Protein AF-A0AA86VSJ0-F1 (afdb_monomer_lite)

Foldseek 3Di:
DPDDDPVVVVFFPDWDDDDPDIDTDGDPPCVVVVVVVVQVVCVVVVHHDPLQQDDALPCVPSDVPSWHADPRDIDHPDQDQCLVVLVVVLVVVLVVLLPDPDALVVSVVCLQVPNQVSSQVRLVPGPPAPDPVNLVSQVVQLLVSQVSNCSSVVPPDDSVVSSCQQCDPPDPRRVNGDRRSNVSCVVRDPDDPPPPPDDD

Organism: NCBI:txid28002

Structure (mmCIF, N/CA/C/O backbone):
data_AF-A0AA86VSJ0-F1
#
_entry.id   AF-A0AA86VSJ0-F1
#
loop_
_atom_site.group_PDB
_atom_site.id
_atom_site.type_symbol
_atom_site.label_atom_id
_atom_site.label_alt_id
_atom_site.label_comp_id
_atom_site.label_asym_id
_atom_site.label_entity_id
_atom_site.label_seq_id
_atom_site.pdbx_PDB_ins_code
_atom_site.Cartn_x
_atom_site.Cartn_y
_atom_site.Cartn_z
_atom_site.occupancy
_atom_site.B_iso_or_equiv
_atom_site.auth_seq_id
_atom_site.auth_comp_id
_atom_site.auth_asym_id
_atom_site.auth_atom_id
_atom_site.pdbx_PDB_model_num
ATOM 1 N N . MET A 1 1 ? 17.959 -6.995 -41.956 1.00 43.72 1 MET A N 1
ATOM 2 C CA . MET A 1 1 ? 18.065 -7.790 -40.712 1.00 43.72 1 MET A CA 1
ATOM 3 C C . MET A 1 1 ? 19.523 -7.852 -40.281 1.00 43.72 1 MET A C 1
ATOM 5 O O . MET A 1 1 ? 20.281 -8.637 -40.837 1.00 43.72 1 MET A O 1
ATOM 9 N N . GLN A 1 2 ? 19.948 -6.990 -39.354 1.00 40.47 2 GLN A N 1
ATOM 10 C CA . GLN A 1 2 ? 21.246 -7.153 -38.687 1.00 40.47 2 GLN A CA 1
ATOM 11 C C . GLN A 1 2 ? 21.151 -8.327 -37.703 1.00 40.47 2 GLN A C 1
ATOM 13 O O . GLN A 1 2 ? 20.161 -8.457 -36.986 1.00 40.47 2 GLN A O 1
ATOM 18 N N . LYS A 1 3 ? 22.164 -9.202 -37.708 1.00 42.22 3 LYS A N 1
ATOM 19 C CA . LYS A 1 3 ? 22.293 -10.324 -36.770 1.00 42.22 3 LYS A CA 1
ATOM 20 C C . LYS A 1 3 ? 22.381 -9.770 -35.344 1.00 42.22 3 LYS A C 1
ATOM 22 O O . LYS A 1 3 ? 23.376 -9.132 -35.013 1.00 42.22 3 LYS A O 1
ATOM 27 N N . ARG A 1 4 ? 21.361 -10.030 -34.520 1.00 49.78 4 ARG A N 1
ATOM 28 C CA . ARG A 1 4 ? 21.423 -9.851 -33.062 1.00 49.78 4 ARG A CA 1
ATOM 29 C C . ARG A 1 4 ? 22.539 -10.758 -32.536 1.00 49.78 4 ARG A C 1
ATOM 31 O O . ARG A 1 4 ? 22.438 -11.976 -32.651 1.00 49.78 4 ARG A O 1
ATOM 38 N N . THR A 1 5 ? 23.634 -10.181 -32.057 1.00 44.50 5 THR A N 1
ATOM 39 C CA . THR A 1 5 ? 24.702 -10.920 -31.375 1.00 44.50 5 THR A CA 1
ATOM 40 C C . THR A 1 5 ? 24.355 -11.036 -29.890 1.00 44.50 5 THR A C 1
ATOM 42 O O . THR A 1 5 ? 23.776 -10.118 -29.315 1.00 44.50 5 THR A O 1
ATOM 45 N N . GLU A 1 6 ? 24.741 -12.143 -29.248 1.00 46.38 6 GLU A N 1
ATOM 46 C CA . GLU A 1 6 ? 24.532 -12.454 -27.813 1.00 46.38 6 GLU A CA 1
ATOM 47 C C . GLU A 1 6 ? 24.999 -11.348 -26.831 1.00 46.38 6 GLU A C 1
ATOM 49 O O . GLU A 1 6 ? 24.664 -11.366 -25.648 1.00 46.38 6 GLU A O 1
ATOM 54 N N . SER A 1 7 ? 25.735 -10.349 -27.328 1.00 46.97 7 SER A N 1
ATOM 55 C CA . SER A 1 7 ? 26.172 -9.132 -26.634 1.00 46.97 7 SER A CA 1
ATOM 56 C C . SER A 1 7 ? 25.024 -8.234 -26.143 1.00 46.97 7 SER A C 1
ATOM 58 O O . SER A 1 7 ? 25.168 -7.588 -25.101 1.00 46.97 7 SER A O 1
ATOM 60 N N . ASP A 1 8 ? 23.897 -8.167 -26.859 1.00 53.91 8 ASP A N 1
ATOM 61 C CA . ASP A 1 8 ? 22.794 -7.252 -26.507 1.00 53.91 8 ASP A CA 1
ATOM 62 C C . ASP A 1 8 ? 21.940 -7.784 -25.335 1.00 53.91 8 ASP A C 1
ATOM 64 O O . ASP A 1 8 ? 21.390 -7.006 -24.554 1.00 53.91 8 ASP A O 1
ATOM 68 N N . THR A 1 9 ? 21.944 -9.101 -25.101 1.00 53.72 9 THR A N 1
ATOM 69 C CA . THR A 1 9 ? 21.238 -9.772 -23.990 1.00 53.72 9 THR A CA 1
ATOM 70 C C . THR A 1 9 ? 21.712 -9.333 -22.597 1.00 53.72 9 THR A C 1
ATOM 72 O O . THR A 1 9 ? 20.963 -9.437 -21.634 1.00 53.72 9 THR A O 1
ATOM 75 N N . ASN A 1 10 ? 22.919 -8.766 -22.480 1.00 62.81 10 ASN A N 1
ATOM 76 C CA . ASN A 1 10 ? 23.478 -8.269 -21.213 1.00 62.81 10 ASN A CA 1
ATOM 77 C C . ASN A 1 10 ? 23.049 -6.830 -20.856 1.00 62.81 10 ASN A C 1
ATOM 79 O O . ASN A 1 10 ? 23.545 -6.258 -19.880 1.00 62.81 10 ASN A O 1
ATOM 83 N N . LYS A 1 11 ? 22.181 -6.199 -21.657 1.00 79.94 11 LYS A N 1
ATOM 84 C CA . LYS A 1 11 ? 21.768 -4.796 -21.473 1.00 79.94 11 LYS A CA 1
ATOM 85 C C . LYS A 1 11 ? 20.421 -4.642 -20.758 1.00 79.94 11 LYS A C 1
ATOM 87 O O . LYS A 1 11 ? 20.178 -3.587 -20.167 1.00 79.94 11 LYS A O 1
ATOM 92 N N . ILE A 1 12 ? 19.599 -5.693 -20.733 1.00 84.12 12 ILE A N 1
ATOM 93 C CA . ILE A 1 12 ? 18.429 -5.819 -19.854 1.00 84.12 12 ILE A CA 1
ATOM 94 C C . ILE A 1 12 ? 18.861 -6.658 -18.652 1.00 84.12 12 ILE A C 1
ATOM 96 O O . ILE A 1 12 ? 19.145 -7.844 -18.778 1.00 84.12 12 ILE A O 1
ATOM 100 N N . LYS A 1 13 ? 18.950 -6.032 -17.481 1.00 85.06 13 LYS A N 1
ATOM 101 C CA . LYS A 1 13 ? 19.379 -6.693 -16.243 1.00 85.06 13 LYS A CA 1
ATOM 102 C C . LYS A 1 13 ? 18.291 -7.587 -15.667 1.00 85.06 13 LYS A C 1
ATOM 104 O O . LYS A 1 13 ? 18.598 -8.610 -15.067 1.00 85.06 13 LYS A O 1
ATOM 109 N N . GLN A 1 14 ? 17.037 -7.163 -15.795 1.00 87.44 14 GLN A N 1
ATOM 110 C CA . GLN A 1 14 ? 15.900 -7.868 -15.224 1.00 87.44 14 GLN A CA 1
ATOM 111 C C . GLN A 1 14 ? 14.612 -7.463 -15.934 1.00 87.44 14 GLN A C 1
ATOM 113 O O . GLN A 1 14 ? 14.448 -6.305 -16.314 1.00 87.44 14 GLN A O 1
ATOM 118 N N . VAL A 1 15 ? 13.689 -8.411 -16.054 1.00 87.19 15 VAL A N 1
ATOM 119 C CA . VAL A 1 15 ? 12.299 -8.157 -16.433 1.00 87.19 15 VAL A CA 1
ATOM 120 C C . VAL A 1 15 ? 11.419 -8.643 -15.291 1.00 87.19 15 VAL A C 1
ATOM 122 O O . VAL A 1 15 ? 11.606 -9.753 -14.791 1.00 87.19 15 VAL A O 1
ATOM 125 N N . ILE A 1 16 ? 10.497 -7.797 -14.850 1.00 88.38 16 ILE A N 1
ATOM 126 C CA . ILE A 1 16 ? 9.524 -8.097 -13.802 1.00 88.38 16 ILE A CA 1
ATOM 127 C C . ILE A 1 16 ? 8.151 -8.010 -14.452 1.00 88.38 16 ILE A C 1
ATOM 129 O O . ILE A 1 16 ? 7.802 -6.966 -14.993 1.00 88.38 16 ILE A O 1
ATOM 133 N N . MET A 1 17 ? 7.388 -9.100 -14.419 1.00 88.19 17 MET A N 1
ATOM 134 C CA . MET A 1 17 ? 6.068 -9.184 -15.043 1.00 88.19 17 MET A CA 1
ATOM 135 C C . MET A 1 17 ? 5.002 -9.504 -14.001 1.00 88.19 17 MET A C 1
ATOM 137 O O . MET A 1 17 ? 5.223 -10.338 -13.121 1.00 88.19 17 MET A O 1
ATOM 141 N N . TYR A 1 18 ? 3.841 -8.878 -14.135 1.00 86.69 18 TYR A N 1
ATOM 142 C CA . TYR A 1 18 ? 2.635 -9.189 -13.386 1.00 86.69 18 TYR A CA 1
ATOM 143 C C . TYR A 1 18 ? 1.429 -9.023 -14.312 1.00 86.69 18 TYR A C 1
ATOM 145 O O . TYR A 1 18 ? 1.110 -7.911 -14.711 1.00 86.69 18 TYR A O 1
ATOM 153 N N . THR A 1 19 ? 0.793 -10.144 -14.662 1.00 88.06 19 THR A N 1
ATOM 154 C CA . THR A 1 19 ? -0.287 -10.210 -15.662 1.00 88.06 19 THR A CA 1
ATOM 155 C C . THR A 1 19 ? 0.113 -9.577 -17.001 1.00 88.06 19 THR A C 1
ATOM 157 O O . THR A 1 19 ? 0.903 -10.161 -17.742 1.00 88.06 19 THR A O 1
ATOM 160 N N . ASP A 1 20 ? -0.447 -8.418 -17.305 1.00 84.75 20 ASP A N 1
ATOM 161 C CA . ASP A 1 20 ? -0.296 -7.591 -18.495 1.00 84.75 20 ASP A CA 1
ATOM 162 C C . ASP A 1 20 ? 0.660 -6.406 -18.280 1.00 84.75 20 ASP A C 1
ATOM 164 O O . ASP A 1 20 ? 1.164 -5.845 -19.255 1.00 84.75 20 ASP A O 1
ATOM 168 N N . ASP A 1 21 ? 0.981 -6.082 -17.026 1.00 86.81 21 ASP A N 1
ATOM 169 C CA . ASP A 1 21 ? 1.974 -5.076 -16.670 1.00 86.81 21 ASP A CA 1
ATOM 170 C C . ASP A 1 21 ? 3.371 -5.702 -16.580 1.00 86.81 21 ASP A C 1
ATOM 172 O O . ASP A 1 21 ? 3.595 -6.739 -15.948 1.00 86.81 21 ASP A O 1
ATOM 176 N N . PHE A 1 22 ? 4.371 -5.036 -17.154 1.00 90.56 22 PHE A N 1
ATOM 177 C CA . PHE A 1 22 ? 5.766 -5.415 -16.953 1.00 90.56 22 PHE A CA 1
ATOM 178 C C . PHE A 1 22 ? 6.692 -4.206 -16.868 1.00 90.56 22 PHE A C 1
ATOM 180 O O . PHE A 1 22 ? 6.445 -3.147 -17.440 1.00 90.56 22 PHE A O 1
ATOM 187 N N . CYS A 1 23 ? 7.792 -4.390 -16.148 1.00 89.94 23 CYS A N 1
ATOM 188 C CA . CYS A 1 23 ? 8.869 -3.427 -15.995 1.00 89.94 23 CYS A CA 1
ATOM 189 C C . CYS A 1 23 ? 10.187 -4.073 -16.430 1.00 89.94 23 CYS A C 1
ATOM 191 O O . CYS A 1 23 ? 10.461 -5.236 -16.120 1.00 89.94 23 CYS A O 1
ATOM 193 N N . MET A 1 24 ? 11.022 -3.310 -17.133 1.00 90.12 24 MET A N 1
ATOM 194 C CA . MET A 1 24 ? 12.363 -3.732 -17.528 1.00 90.12 24 MET A CA 1
ATOM 195 C C . MET A 1 24 ? 13.404 -2.860 -16.837 1.00 90.12 24 MET A C 1
ATOM 197 O O . MET A 1 24 ? 13.366 -1.634 -16.923 1.00 90.12 24 MET A O 1
ATOM 201 N N . ILE A 1 25 ? 14.376 -3.501 -16.197 1.00 88.50 25 ILE A N 1
ATOM 202 C CA . ILE A 1 25 ? 15.546 -2.840 -15.628 1.00 88.50 25 ILE A CA 1
ATOM 203 C C . ILE A 1 25 ? 16.661 -2.914 -16.662 1.00 88.50 25 ILE A C 1
ATOM 205 O O . ILE A 1 25 ? 17.203 -3.985 -16.936 1.00 88.50 25 ILE A O 1
ATOM 209 N N . THR A 1 26 ? 17.018 -1.772 -17.235 1.00 88.38 26 THR A N 1
ATOM 210 C CA . THR A 1 26 ? 18.046 -1.655 -18.273 1.00 88.38 26 THR A CA 1
ATOM 211 C C . THR A 1 26 ? 19.348 -1.092 -17.705 1.00 88.38 26 THR A C 1
ATOM 213 O O . THR A 1 26 ? 19.407 -0.532 -16.606 1.00 88.38 26 THR A O 1
ATOM 216 N N . VAL A 1 27 ? 20.443 -1.249 -18.448 1.00 85.38 27 VAL A N 1
ATOM 217 C CA . VAL A 1 27 ? 21.647 -0.442 -18.213 1.00 85.38 27 VAL A CA 1
ATOM 218 C C . VAL A 1 27 ? 21.410 1.017 -18.649 1.00 85.38 27 VAL A C 1
ATOM 220 O O . VAL A 1 27 ? 20.655 1.248 -19.599 1.00 85.38 27 VAL A O 1
ATOM 223 N N . PRO A 1 28 ? 22.074 2.008 -18.016 1.00 80.56 28 PRO A N 1
ATOM 224 C CA . PRO A 1 28 ? 21.957 3.410 -18.418 1.00 80.56 28 PRO A CA 1
ATOM 225 C C . PRO A 1 28 ? 22.228 3.622 -19.915 1.00 80.56 28 PRO A C 1
ATOM 227 O O . PRO A 1 28 ? 23.158 3.034 -20.467 1.00 80.56 28 PRO A O 1
ATOM 230 N N . GLY A 1 29 ? 21.414 4.459 -20.567 1.00 78.94 29 GLY A N 1
ATOM 231 C CA . GLY A 1 29 ? 21.534 4.785 -21.994 1.00 78.94 29 GLY A CA 1
ATOM 232 C C . GLY A 1 29 ? 20.973 3.736 -22.965 1.00 78.94 29 GLY A C 1
ATOM 233 O O . GLY A 1 29 ? 20.999 3.964 -24.170 1.00 78.94 29 GLY A O 1
ATOM 234 N N . TYR A 1 30 ? 20.451 2.604 -22.477 1.00 85.38 30 TYR A N 1
ATOM 235 C CA . TYR A 1 30 ? 19.845 1.563 -23.324 1.00 85.38 30 TYR A CA 1
ATOM 236 C C . TYR A 1 30 ? 18.306 1.559 -23.293 1.00 85.38 30 TYR A C 1
ATOM 238 O O . TYR A 1 30 ? 17.670 0.816 -24.034 1.00 85.38 30 TYR A O 1
ATOM 246 N N . THR A 1 31 ? 17.688 2.401 -22.463 1.00 83.62 31 THR A N 1
ATOM 247 C CA . THR A 1 31 ? 16.239 2.397 -22.212 1.00 83.62 31 THR A CA 1
ATOM 248 C C . THR A 1 31 ? 15.402 2.608 -23.472 1.00 83.62 31 THR A C 1
ATOM 250 O O . THR A 1 31 ? 14.513 1.803 -23.728 1.00 83.62 31 THR A O 1
ATOM 253 N N . GLN A 1 32 ? 15.706 3.619 -24.297 1.00 82.12 32 GLN A N 1
ATOM 254 C CA . GLN A 1 32 ? 14.942 3.863 -25.530 1.00 82.12 32 GLN A CA 1
ATOM 255 C C . GLN A 1 32 ? 15.017 2.675 -26.489 1.00 82.12 32 GLN A C 1
ATOM 257 O O . GLN A 1 32 ? 14.003 2.219 -27.004 1.00 82.12 32 GLN A O 1
ATOM 262 N N . ARG A 1 33 ? 16.221 2.130 -26.678 1.00 84.56 33 ARG A N 1
ATOM 263 C CA . ARG A 1 33 ? 16.426 0.994 -27.571 1.00 84.56 33 ARG A CA 1
ATOM 264 C C . ARG A 1 33 ? 15.690 -0.254 -27.080 1.00 84.56 33 ARG A C 1
ATOM 266 O O . ARG A 1 33 ? 15.088 -0.947 -27.890 1.00 84.56 33 ARG A O 1
ATOM 273 N N . ALA A 1 34 ? 15.684 -0.507 -25.771 1.00 85.19 34 ALA A N 1
ATOM 274 C CA . ALA A 1 34 ? 14.899 -1.592 -25.189 1.00 85.19 34 ALA A CA 1
ATOM 275 C C . ALA A 1 34 ? 13.390 -1.403 -25.425 1.00 85.19 34 ALA A C 1
ATOM 277 O O . ALA A 1 34 ? 12.699 -2.372 -25.733 1.00 85.19 34 ALA A O 1
ATOM 278 N N . ILE A 1 35 ? 12.880 -0.170 -25.328 1.00 83.38 35 ILE A N 1
ATOM 279 C CA . ILE A 1 35 ? 11.476 0.148 -25.635 1.00 83.38 35 ILE A CA 1
ATOM 280 C C . ILE A 1 35 ? 11.171 -0.143 -27.109 1.00 83.38 35 ILE A C 1
ATOM 282 O O . ILE A 1 35 ? 10.215 -0.862 -27.391 1.00 83.38 35 ILE A O 1
ATOM 286 N N . ASP A 1 36 ? 11.998 0.346 -28.035 1.00 84.56 36 ASP A N 1
ATOM 287 C CA . ASP A 1 36 ? 11.799 0.149 -29.477 1.00 84.56 36 ASP A CA 1
ATOM 288 C C . ASP A 1 36 ? 11.826 -1.338 -29.858 1.00 84.56 36 ASP A C 1
ATOM 290 O O . ASP A 1 36 ? 10.952 -1.823 -30.578 1.00 84.56 36 ASP A O 1
ATOM 294 N N . GLU A 1 37 ? 12.795 -2.091 -29.332 1.00 86.69 37 GLU A N 1
ATOM 295 C CA . GLU A 1 37 ? 12.904 -3.534 -29.565 1.00 86.69 37 GLU A CA 1
ATOM 296 C C . GLU A 1 37 ? 11.703 -4.303 -28.992 1.00 86.69 37 GLU A C 1
ATOM 298 O O . GLU A 1 37 ? 11.245 -5.271 -29.602 1.00 86.69 37 GLU A O 1
ATOM 303 N N . THR A 1 38 ? 11.160 -3.851 -27.859 1.00 87.06 38 THR A N 1
ATOM 304 C CA . THR A 1 38 ? 9.978 -4.459 -27.232 1.00 87.06 38 THR A CA 1
ATOM 305 C C . THR A 1 38 ? 8.704 -4.151 -28.012 1.00 87.06 38 THR A C 1
ATOM 307 O O . THR A 1 38 ? 7.886 -5.048 -28.195 1.00 87.06 38 THR A O 1
ATOM 310 N N . ILE A 1 39 ? 8.546 -2.928 -28.529 1.00 85.31 39 ILE A N 1
ATOM 311 C CA . ILE A 1 39 ? 7.422 -2.567 -29.407 1.00 85.31 39 ILE A CA 1
ATOM 312 C C . ILE A 1 39 ? 7.402 -3.484 -30.633 1.00 85.31 39 ILE A C 1
ATOM 314 O O . ILE A 1 39 ? 6.375 -4.097 -30.908 1.00 85.31 39 ILE A O 1
ATOM 318 N N . ILE A 1 40 ? 8.546 -3.645 -31.308 1.00 87.44 40 ILE A N 1
ATOM 319 C CA . ILE A 1 40 ? 8.660 -4.513 -32.490 1.00 87.44 40 ILE A CA 1
ATOM 320 C C . ILE A 1 40 ? 8.293 -5.960 -32.139 1.00 87.44 40 ILE A C 1
ATOM 322 O O . ILE A 1 40 ? 7.504 -6.585 -32.843 1.00 87.44 40 ILE A O 1
ATOM 326 N N . LEU A 1 41 ? 8.827 -6.490 -31.033 1.00 88.19 41 LEU A N 1
ATOM 327 C CA . LEU A 1 41 ? 8.532 -7.857 -30.595 1.00 88.19 41 LEU A CA 1
ATOM 328 C C . LEU A 1 41 ? 7.035 -8.062 -30.313 1.00 88.19 41 LEU A C 1
ATOM 330 O O . LEU A 1 41 ? 6.471 -9.091 -30.674 1.00 88.19 41 LEU A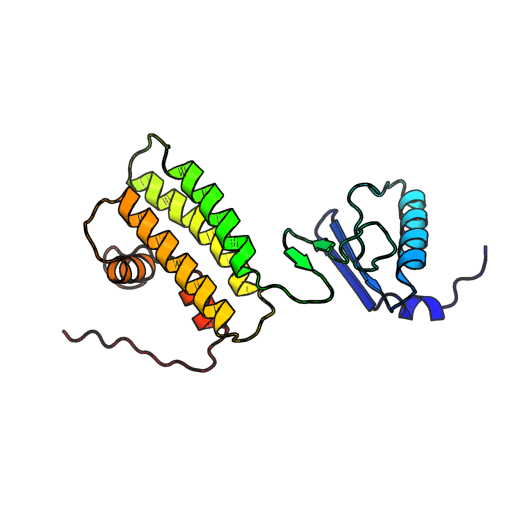 O 1
ATOM 334 N N . PHE A 1 42 ? 6.382 -7.101 -29.661 1.00 88.75 42 PHE A N 1
ATOM 335 C CA . PHE A 1 42 ? 4.956 -7.203 -29.352 1.00 88.75 42 PHE A CA 1
ATOM 336 C C . PHE A 1 42 ? 4.103 -7.116 -30.621 1.00 88.75 42 PHE A C 1
ATOM 338 O O . PHE A 1 42 ? 3.166 -7.901 -30.769 1.00 88.75 42 PHE A O 1
ATOM 345 N N . GLU A 1 43 ? 4.466 -6.255 -31.573 1.00 90.06 43 GLU A N 1
ATOM 346 C CA . GLU A 1 43 ? 3.798 -6.169 -32.876 1.00 90.06 43 GLU A CA 1
ATOM 347 C C . GLU A 1 43 ? 3.898 -7.491 -33.660 1.00 90.06 43 GLU A C 1
ATOM 349 O O . GLU A 1 43 ? 2.899 -7.946 -34.225 1.00 90.06 43 GLU A O 1
ATOM 354 N N . GLU A 1 44 ? 5.054 -8.169 -33.631 1.00 93.38 44 GLU A N 1
ATOM 355 C CA . GLU A 1 44 ? 5.235 -9.512 -34.214 1.00 93.38 44 GLU A CA 1
ATOM 356 C C . GLU A 1 44 ? 4.302 -10.557 -33.573 1.00 93.38 44 GLU A C 1
ATOM 358 O O . GLU A 1 44 ? 3.800 -11.457 -34.253 1.00 93.38 44 GLU A O 1
ATOM 363 N N . LEU A 1 45 ? 4.013 -10.404 -32.278 1.00 91.44 45 LEU A N 1
ATOM 364 C CA . LEU A 1 45 ? 3.068 -11.234 -31.525 1.00 91.44 45 LEU A CA 1
ATOM 365 C C . LEU A 1 45 ? 1.605 -10.788 -31.672 1.00 91.44 45 LEU A C 1
ATOM 367 O O . LEU A 1 45 ? 0.723 -11.390 -31.059 1.00 91.44 45 LEU A O 1
ATOM 371 N N . LYS A 1 46 ? 1.323 -9.772 -32.499 1.00 93.00 46 LYS A N 1
ATOM 372 C CA . LYS A 1 46 ? -0.004 -9.147 -32.658 1.00 93.00 46 LYS A CA 1
ATOM 373 C C . LYS A 1 46 ? -0.551 -8.555 -31.355 1.00 93.00 46 LYS A C 1
ATOM 375 O O . LYS A 1 46 ? -1.762 -8.539 -31.134 1.00 93.00 46 LYS A O 1
ATOM 380 N N . LEU A 1 47 ? 0.345 -8.073 -30.503 1.00 90.31 47 LEU A N 1
ATOM 381 C CA . LEU A 1 47 ? 0.039 -7.330 -29.289 1.00 90.31 47 LEU A CA 1
ATOM 382 C C . LEU A 1 47 ? 0.386 -5.855 -29.496 1.00 90.31 47 LEU A C 1
ATOM 384 O O . LEU A 1 47 ? 1.337 -5.516 -30.196 1.00 90.31 47 LEU A O 1
ATOM 388 N N . THR A 1 48 ? -0.370 -4.975 -28.847 1.00 85.38 48 THR A N 1
ATOM 389 C CA . THR A 1 48 ? -0.138 -3.530 -28.906 1.00 85.38 48 THR A CA 1
ATOM 390 C C . THR A 1 48 ? 0.209 -3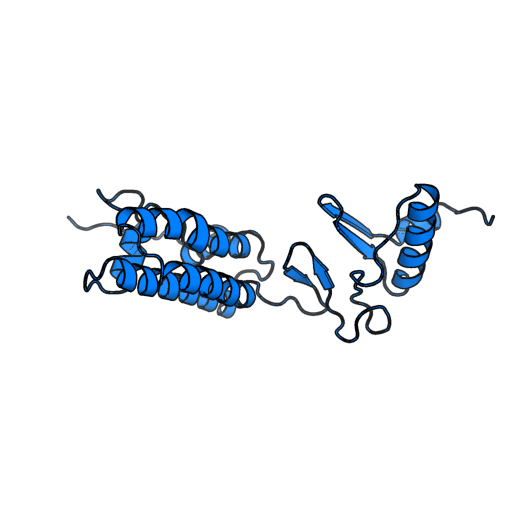.023 -27.517 1.00 85.38 48 THR A C 1
ATOM 392 O O . THR A 1 48 ? -0.526 -3.276 -26.565 1.00 85.38 48 THR A O 1
ATOM 395 N N . LEU A 1 49 ? 1.309 -2.278 -27.401 1.00 83.19 49 LEU A N 1
ATOM 396 C CA . LEU A 1 49 ? 1.651 -1.567 -26.171 1.00 83.19 49 LEU A CA 1
ATOM 397 C C . LEU A 1 49 ? 0.897 -0.238 -26.106 1.00 83.19 49 LEU A C 1
ATOM 399 O O . LEU A 1 49 ? 0.976 0.586 -27.023 1.00 83.19 49 LEU A O 1
ATOM 403 N N . SER A 1 50 ? 0.203 -0.003 -24.997 1.00 84.31 50 SER A N 1
ATOM 404 C CA . SER A 1 50 ? -0.461 1.272 -24.723 1.00 84.31 50 SER A CA 1
ATOM 405 C C . SER A 1 50 ? 0.575 2.343 -24.376 1.00 84.31 50 SER A C 1
ATOM 407 O O . SER A 1 50 ? 0.909 2.558 -23.214 1.00 84.31 50 SER A O 1
ATOM 409 N N . LYS A 1 51 ? 1.083 3.045 -25.396 1.00 76.19 51 LYS A N 1
ATOM 410 C CA . LYS A 1 51 ? 2.130 4.078 -25.247 1.00 76.19 51 LYS A CA 1
ATOM 411 C C . LYS A 1 51 ? 1.778 5.172 -24.234 1.00 76.19 51 LYS A C 1
ATOM 413 O O . LYS A 1 51 ? 2.677 5.753 -23.643 1.00 76.19 51 LYS A O 1
ATOM 418 N N . GLU A 1 52 ? 0.488 5.436 -24.034 1.00 78.62 52 GLU A N 1
ATOM 419 C CA . GLU A 1 52 ? -0.029 6.446 -23.102 1.00 78.62 52 GLU A CA 1
ATOM 420 C C . GLU A 1 52 ? 0.241 6.116 -21.627 1.00 78.62 52 GLU A C 1
ATOM 422 O O . GLU A 1 52 ? 0.351 7.027 -20.810 1.00 78.62 52 GLU A O 1
ATOM 427 N N . ILE A 1 53 ? 0.361 4.828 -21.286 1.00 79.56 53 ILE A N 1
ATOM 428 C CA . ILE A 1 53 ? 0.628 4.363 -19.916 1.00 79.56 53 ILE A CA 1
ATOM 429 C C . ILE A 1 53 ? 2.077 3.903 -19.720 1.00 79.56 53 ILE A C 1
ATOM 431 O O . ILE A 1 53 ? 2.485 3.653 -18.590 1.00 79.56 53 ILE A O 1
ATOM 435 N N . CYS A 1 54 ? 2.868 3.801 -20.794 1.00 83.00 54 CYS A N 1
ATOM 436 C CA . CYS A 1 54 ? 4.290 3.489 -20.697 1.00 83.00 54 CYS A CA 1
ATOM 437 C C . CYS A 1 54 ? 5.037 4.638 -20.011 1.00 83.00 54 CYS A C 1
ATOM 439 O O . CYS A 1 54 ? 4.894 5.801 -20.380 1.00 83.00 54 CYS A O 1
ATOM 441 N N . GLN A 1 55 ? 5.868 4.307 -19.025 1.00 85.50 55 GLN A N 1
ATOM 442 C CA . GLN A 1 55 ? 6.624 5.279 -18.238 1.00 85.50 55 GLN A CA 1
ATOM 443 C C . GLN A 1 55 ? 8.110 4.920 -18.237 1.00 85.50 55 GLN A C 1
ATOM 445 O O . GLN A 1 55 ? 8.483 3.756 -18.385 1.00 85.50 55 GLN A O 1
ATOM 450 N N . SER A 1 56 ? 8.965 5.925 -18.049 1.00 83.31 56 SER A N 1
ATOM 451 C CA . SER A 1 56 ? 10.405 5.736 -17.887 1.00 83.31 56 SER A CA 1
ATOM 452 C C . SER A 1 56 ? 10.950 6.600 -16.758 1.00 83.31 56 SER A C 1
ATOM 454 O O . SER A 1 56 ? 10.472 7.712 -16.525 1.00 83.31 56 SER A O 1
ATOM 456 N N . THR A 1 57 ? 11.968 6.080 -16.072 1.00 79.06 57 THR A N 1
ATOM 457 C CA . THR A 1 57 ? 12.796 6.840 -15.125 1.00 79.06 57 THR A CA 1
ATOM 458 C C . THR A 1 57 ? 13.874 7.670 -15.829 1.00 79.06 57 THR A C 1
ATOM 460 O O . THR A 1 57 ? 14.574 8.441 -15.171 1.00 79.06 57 THR A O 1
ATOM 463 N N . ASP A 1 58 ? 14.036 7.513 -17.147 1.00 75.56 58 ASP A N 1
ATOM 464 C CA . ASP A 1 58 ? 14.878 8.380 -17.964 1.00 75.56 58 ASP A CA 1
ATOM 465 C C . ASP A 1 58 ? 14.123 9.683 -18.259 1.00 75.56 58 ASP A C 1
ATOM 467 O O . ASP A 1 58 ? 13.106 9.675 -18.950 1.00 75.56 58 ASP A O 1
ATOM 471 N N . ASP A 1 59 ? 14.628 10.799 -17.726 1.00 63.97 59 ASP A N 1
ATOM 472 C CA . ASP A 1 59 ? 13.980 12.120 -17.750 1.00 63.97 59 ASP A CA 1
ATOM 473 C C . ASP A 1 59 ? 13.711 12.645 -19.181 1.00 63.97 59 ASP A C 1
ATOM 475 O O . ASP A 1 59 ? 12.976 13.619 -19.364 1.00 63.97 59 ASP A O 1
ATOM 479 N N . GLN A 1 60 ? 14.305 12.019 -20.205 1.00 64.50 60 GLN A N 1
ATOM 480 C CA . GLN A 1 60 ? 14.120 12.362 -21.618 1.00 64.50 60 GLN A CA 1
ATOM 481 C C . GLN A 1 60 ? 13.000 11.569 -22.313 1.00 64.50 60 GLN A C 1
ATOM 483 O O . GLN A 1 60 ? 12.653 11.892 -23.450 1.00 64.50 60 GLN A O 1
ATOM 488 N N . LEU A 1 61 ? 12.424 10.549 -21.663 1.00 60.88 61 LEU A N 1
ATOM 489 C CA . LEU A 1 61 ? 11.527 9.573 -22.287 1.00 60.88 61 LEU A CA 1
ATOM 490 C C . LEU A 1 61 ? 10.231 9.402 -21.487 1.00 60.88 61 LEU A C 1
ATOM 492 O O . LEU A 1 61 ? 10.265 9.077 -20.309 1.00 60.88 61 LEU A O 1
ATOM 496 N N . PHE A 1 62 ? 9.079 9.546 -22.148 1.00 55.91 62 PHE A N 1
ATOM 497 C CA . PHE A 1 62 ? 7.722 9.210 -21.669 1.00 55.91 62 PHE A CA 1
ATOM 498 C C . PHE A 1 62 ? 7.222 9.840 -20.339 1.00 55.91 62 PHE A C 1
ATOM 500 O O . PHE A 1 62 ? 6.012 9.915 -20.146 1.00 55.91 62 PHE A O 1
ATOM 507 N N . SER A 1 63 ? 8.065 10.383 -19.452 1.00 53.59 63 SER A N 1
ATOM 508 C CA . SER A 1 63 ? 7.648 11.148 -18.268 1.00 53.59 63 SER A CA 1
ATOM 509 C C . SER A 1 63 ? 8.661 12.253 -17.922 1.00 53.59 63 SER A C 1
ATOM 511 O O . SER A 1 63 ? 9.866 12.036 -17.936 1.00 53.59 63 SER A O 1
ATOM 513 N N . LYS A 1 64 ? 8.182 13.464 -17.594 1.00 56.31 64 LYS A N 1
ATOM 514 C CA . LYS A 1 64 ? 9.033 14.606 -17.181 1.00 56.31 64 LYS A CA 1
ATOM 515 C C . LYS A 1 64 ? 9.528 14.512 -15.728 1.00 56.31 64 LYS A C 1
ATOM 517 O O . LYS A 1 64 ? 10.175 15.439 -15.248 1.00 56.31 64 LYS A O 1
ATOM 522 N N . THR A 1 65 ? 9.151 13.464 -14.999 1.00 66.62 65 THR A N 1
ATOM 523 C CA . THR A 1 65 ? 9.301 13.381 -13.538 1.00 66.62 65 THR A CA 1
ATOM 524 C C . THR A 1 65 ? 10.374 12.395 -13.086 1.00 66.62 65 THR A C 1
ATOM 526 O O . THR A 1 65 ? 10.719 12.419 -11.906 1.00 66.62 65 THR A O 1
ATOM 529 N N . GLY A 1 66 ? 10.885 11.530 -13.974 1.00 74.38 66 GLY A N 1
ATOM 530 C CA . GLY A 1 66 ? 11.876 10.504 -13.620 1.00 74.38 66 GLY A CA 1
ATOM 531 C C . GLY A 1 66 ? 11.335 9.439 -12.659 1.00 74.38 66 GLY A C 1
ATOM 532 O O . GLY A 1 66 ? 12.102 8.806 -11.926 1.00 74.38 66 GLY A O 1
ATOM 533 N N . ILE A 1 67 ? 10.009 9.275 -12.623 1.00 78.44 67 ILE A N 1
ATOM 534 C CA . ILE A 1 67 ? 9.280 8.371 -11.730 1.00 78.44 67 ILE A CA 1
ATOM 535 C C . ILE A 1 67 ? 8.378 7.480 -12.582 1.00 78.44 67 ILE A C 1
ATOM 537 O O . ILE A 1 67 ? 7.639 7.978 -13.429 1.00 78.44 67 ILE A O 1
ATOM 541 N N . ILE A 1 68 ? 8.407 6.180 -12.312 1.00 83.56 68 ILE A N 1
ATOM 542 C CA . ILE A 1 68 ? 7.472 5.193 -12.857 1.00 83.56 68 ILE A CA 1
ATOM 543 C C . ILE A 1 68 ? 6.576 4.658 -11.742 1.00 83.56 68 ILE A C 1
ATOM 545 O O . ILE A 1 68 ? 6.970 4.654 -10.579 1.00 83.56 68 ILE A O 1
ATOM 549 N N . SER A 1 69 ? 5.392 4.171 -12.084 1.00 82.94 69 SER A N 1
ATOM 550 C CA . SER A 1 69 ? 4.497 3.453 -11.184 1.00 82.94 69 SER A CA 1
ATOM 551 C C . SER A 1 69 ? 4.390 2.001 -11.632 1.00 82.94 69 SER A C 1
ATOM 553 O O . SER A 1 69 ? 4.073 1.737 -12.788 1.00 82.94 69 SER A O 1
ATOM 555 N N . PHE A 1 70 ? 4.649 1.054 -10.734 1.00 83.75 70 PHE A N 1
ATOM 556 C CA . PHE A 1 70 ? 4.475 -0.375 -10.999 1.00 83.75 70 PHE A CA 1
ATOM 557 C C . PHE A 1 70 ? 3.762 -1.022 -9.813 1.00 83.75 70 PHE A C 1
ATOM 559 O O . PHE A 1 70 ? 4.149 -0.815 -8.663 1.00 83.75 70 PHE A O 1
ATOM 566 N N . LEU A 1 71 ? 2.667 -1.745 -10.077 1.00 78.94 71 LEU A N 1
ATOM 567 C CA . LEU A 1 71 ? 1.796 -2.335 -9.046 1.00 78.94 71 LEU A CA 1
ATOM 568 C C . LEU A 1 71 ? 1.315 -1.328 -7.983 1.00 78.94 71 LEU A C 1
ATOM 570 O O . LEU A 1 71 ? 1.124 -1.653 -6.811 1.00 78.94 71 LEU A O 1
ATOM 574 N N . GLY A 1 72 ? 1.106 -0.076 -8.400 1.00 74.19 72 GLY A N 1
ATOM 575 C CA . GLY A 1 72 ? 0.632 0.997 -7.527 1.00 74.19 72 GLY A CA 1
ATOM 576 C C . GLY A 1 72 ? 1.676 1.529 -6.542 1.00 74.19 72 GLY A C 1
ATOM 577 O O . GLY A 1 72 ? 1.267 2.120 -5.536 1.00 74.19 72 GLY A O 1
ATOM 578 N N . GLN A 1 73 ? 2.967 1.313 -6.824 1.00 74.88 73 GLN A N 1
ATOM 579 C CA . GLN A 1 73 ? 4.110 1.918 -6.139 1.00 74.88 73 GLN A CA 1
ATOM 580 C C . GLN A 1 73 ? 4.917 2.798 -7.089 1.00 74.88 73 GLN A C 1
ATOM 582 O O . GLN A 1 73 ? 5.199 2.400 -8.216 1.00 74.88 73 GLN A O 1
ATOM 587 N N . GLU A 1 74 ? 5.341 3.961 -6.601 1.00 79.00 74 GLU A N 1
ATOM 588 C CA . GLU A 1 74 ? 6.242 4.860 -7.327 1.00 79.00 74 GLU A CA 1
ATOM 589 C C . GLU A 1 74 ? 7.712 4.448 -7.150 1.00 79.00 74 GLU A C 1
ATOM 591 O O . GLU A 1 74 ? 8.220 4.398 -6.029 1.00 79.00 74 GLU A O 1
ATOM 596 N N . PHE A 1 75 ? 8.415 4.248 -8.262 1.00 78.25 75 PHE A N 1
ATOM 597 C CA . PHE A 1 75 ? 9.855 4.025 -8.327 1.00 78.25 75 PHE A CA 1
ATOM 598 C C . PHE A 1 75 ? 10.520 5.192 -9.054 1.00 78.25 75 PHE A C 1
ATOM 600 O O . PHE A 1 75 ? 10.119 5.567 -10.152 1.00 78.25 75 PHE A O 1
ATOM 607 N N . GLY A 1 76 ? 11.570 5.753 -8.466 1.00 76.50 76 GLY A N 1
ATOM 608 C CA . GLY A 1 76 ? 12.380 6.800 -9.084 1.00 76.50 76 GLY A CA 1
ATOM 609 C C . GLY A 1 76 ? 13.838 6.690 -8.654 1.00 76.50 76 GLY A C 1
ATOM 610 O O . GLY A 1 76 ? 14.236 5.716 -8.015 1.00 76.50 76 GLY A O 1
ATOM 611 N N . LYS A 1 77 ? 14.646 7.709 -8.970 1.00 67.06 77 LYS A N 1
ATOM 612 C CA . LYS A 1 77 ? 16.050 7.787 -8.511 1.00 67.06 77 LYS A CA 1
ATOM 613 C C . LYS A 1 77 ? 16.169 7.802 -6.980 1.00 67.06 77 LYS A C 1
ATOM 615 O O . LYS A 1 77 ? 17.181 7.361 -6.444 1.00 67.06 77 LYS A O 1
ATOM 620 N N . THR A 1 78 ? 15.145 8.293 -6.284 1.00 64.25 78 THR A N 1
ATOM 621 C CA . THR A 1 78 ? 15.030 8.259 -4.824 1.00 64.25 78 THR A CA 1
ATOM 622 C C . THR A 1 78 ? 13.888 7.338 -4.407 1.00 64.25 78 THR A C 1
ATOM 624 O O . THR A 1 78 ? 12.757 7.481 -4.870 1.00 64.25 78 THR A O 1
ATOM 627 N N . ALA A 1 79 ? 14.180 6.386 -3.518 1.00 61.22 79 ALA A N 1
ATOM 628 C CA . ALA A 1 79 ? 13.151 5.567 -2.892 1.00 61.22 79 ALA A CA 1
ATOM 629 C C . ALA A 1 79 ? 12.321 6.451 -1.950 1.00 61.22 79 ALA A C 1
ATOM 631 O O . ALA A 1 79 ? 12.867 7.056 -1.024 1.00 61.22 79 ALA A O 1
ATOM 632 N N . LYS A 1 80 ? 11.014 6.547 -2.196 1.00 66.44 80 LYS A N 1
ATOM 633 C CA . LYS A 1 80 ? 10.076 7.179 -1.263 1.00 66.44 80 LYS A CA 1
ATOM 634 C C . LYS A 1 80 ? 9.492 6.107 -0.338 1.00 66.44 80 LYS A C 1
ATOM 636 O O . LYS A 1 80 ? 9.173 5.027 -0.834 1.00 66.44 80 LYS A O 1
ATOM 641 N N . PRO A 1 81 ? 9.312 6.387 0.965 1.00 68.06 81 PRO A N 1
ATOM 642 C CA . PRO A 1 81 ? 8.599 5.479 1.858 1.00 68.06 81 PRO A CA 1
ATOM 643 C C . PRO A 1 81 ? 7.179 5.215 1.351 1.00 68.06 81 PRO A C 1
ATOM 645 O O . PRO A 1 81 ? 6.476 6.144 0.938 1.00 68.06 81 PRO A O 1
ATOM 648 N N . LEU A 1 82 ? 6.726 3.964 1.416 1.00 76.19 82 LEU A N 1
ATOM 649 C CA . LEU A 1 82 ? 5.372 3.611 0.975 1.00 76.19 82 LEU A CA 1
ATOM 650 C C . LEU A 1 82 ? 4.301 4.088 1.960 1.00 76.19 82 LEU A C 1
ATOM 652 O O . LEU A 1 82 ? 3.155 4.308 1.560 1.00 76.19 82 LEU A O 1
ATOM 656 N N . ALA A 1 83 ? 4.678 4.310 3.222 1.00 73.50 83 ALA A N 1
ATOM 657 C CA . ALA A 1 83 ? 3.777 4.748 4.283 1.00 73.50 83 ALA A CA 1
ATOM 658 C C . ALA A 1 83 ? 2.955 5.998 3.899 1.00 73.50 83 ALA A C 1
ATOM 660 O O . ALA A 1 83 ? 1.745 6.033 4.120 1.00 73.50 83 ALA A O 1
ATOM 661 N N . GLU A 1 84 ? 3.547 6.988 3.221 1.00 75.44 84 GLU A N 1
ATOM 662 C CA . GLU A 1 84 ? 2.826 8.203 2.797 1.00 75.44 84 GLU A CA 1
ATOM 663 C C . GLU A 1 84 ? 1.720 7.919 1.765 1.00 75.44 84 GLU A C 1
ATOM 665 O O . GLU A 1 84 ? 0.646 8.530 1.787 1.00 75.44 84 GLU A O 1
ATOM 670 N N . GLN A 1 85 ? 1.953 6.969 0.856 1.00 75.75 85 GLN A N 1
ATOM 671 C CA . GLN A 1 85 ? 0.965 6.571 -0.152 1.00 75.75 85 GLN A CA 1
ATOM 672 C C . GLN A 1 85 ? -0.175 5.767 0.483 1.00 75.75 85 GLN A C 1
ATOM 674 O O . GLN A 1 85 ? -1.334 5.866 0.064 1.00 75.75 85 GLN A O 1
ATOM 679 N N . VAL A 1 86 ? 0.144 4.996 1.521 1.00 79.44 86 VAL A N 1
ATOM 680 C CA . VAL A 1 86 ? -0.812 4.181 2.273 1.00 79.44 86 VAL A CA 1
ATOM 681 C C . VAL A 1 86 ? -1.782 5.049 3.046 1.00 79.44 86 VAL A C 1
ATOM 683 O O . VAL A 1 86 ? -2.979 4.791 2.969 1.00 79.44 86 VAL A O 1
ATOM 686 N N . VAL A 1 87 ? -1.309 6.106 3.714 1.00 79.69 87 VAL A N 1
ATOM 687 C CA . VAL A 1 87 ? -2.177 7.033 4.463 1.00 79.69 87 VAL A CA 1
ATOM 688 C C . VAL A 1 87 ? -3.321 7.537 3.581 1.00 79.69 87 VAL A C 1
ATOM 690 O O . VAL A 1 87 ? -4.485 7.480 3.977 1.00 79.69 87 VAL A O 1
ATOM 693 N N . LYS A 1 88 ? -3.023 7.951 2.342 1.00 79.06 88 LYS A N 1
ATOM 694 C CA . LYS A 1 88 ? -4.049 8.411 1.390 1.00 79.06 88 LYS A CA 1
ATOM 695 C C . LYS A 1 88 ? -5.057 7.310 1.048 1.00 79.06 88 LYS A C 1
ATOM 697 O O . LYS A 1 88 ? -6.262 7.562 1.056 1.00 79.06 88 LYS A O 1
ATOM 702 N N . LYS A 1 89 ? -4.587 6.088 0.769 1.00 80.56 89 LYS A N 1
ATOM 703 C CA . LYS A 1 89 ? -5.450 4.934 0.450 1.00 80.56 89 LYS A CA 1
ATOM 704 C C . LYS A 1 89 ? -6.325 4.529 1.641 1.00 80.56 89 LYS A C 1
ATOM 706 O O . LYS A 1 89 ? -7.506 4.237 1.451 1.00 80.56 89 LYS A O 1
ATOM 711 N N . VAL A 1 90 ? -5.767 4.542 2.851 1.00 83.12 90 VAL A N 1
ATOM 712 C CA . VAL A 1 90 ? -6.485 4.276 4.104 1.00 83.12 90 VAL A CA 1
ATOM 713 C C . VAL A 1 90 ? -7.574 5.317 4.305 1.00 83.12 90 VAL A C 1
ATOM 715 O O . VAL A 1 90 ? -8.727 4.934 4.458 1.00 83.12 90 VAL A O 1
ATOM 718 N N . MET A 1 91 ? -7.255 6.609 4.197 1.00 81.62 91 MET A N 1
ATOM 719 C CA . MET A 1 91 ? -8.234 7.689 4.361 1.00 81.62 91 MET A CA 1
ATOM 720 C C . MET A 1 91 ? -9.380 7.620 3.353 1.00 81.62 91 MET A C 1
ATOM 722 O O . MET A 1 91 ? -10.539 7.779 3.729 1.00 81.62 91 MET A O 1
ATOM 726 N N . LEU A 1 92 ? -9.084 7.334 2.082 1.00 83.25 92 LEU A N 1
ATOM 727 C CA . LEU A 1 92 ? -10.120 7.145 1.062 1.00 83.25 92 LEU A CA 1
ATOM 728 C C . LEU A 1 92 ? -11.072 5.999 1.422 1.00 83.25 92 LEU A C 1
ATOM 730 O O . LEU A 1 92 ? -12.288 6.150 1.309 1.00 83.25 92 LEU A O 1
ATOM 734 N N . LYS A 1 93 ? -10.531 4.864 1.879 1.00 84.75 93 LYS A N 1
ATOM 735 C CA . LYS A 1 93 ? -11.336 3.709 2.293 1.00 84.75 93 LYS A CA 1
ATOM 736 C C . LYS A 1 93 ? -12.149 4.029 3.543 1.00 84.75 93 LYS A C 1
ATOM 738 O O . LYS A 1 93 ? -13.360 3.852 3.518 1.00 84.75 93 LYS A O 1
ATOM 743 N N . VAL A 1 94 ? -11.500 4.553 4.582 1.00 82.75 94 VAL A N 1
ATOM 744 C CA . VAL A 1 94 ? -12.099 5.005 5.848 1.00 82.75 94 VAL A CA 1
ATOM 745 C C . VAL A 1 94 ? -13.305 5.911 5.596 1.00 82.75 94 VAL A C 1
ATOM 747 O O . VAL A 1 94 ? -14.401 5.594 6.049 1.00 82.75 94 VAL A O 1
ATOM 750 N N . ASN A 1 95 ? -13.144 6.959 4.782 1.00 80.62 95 ASN A N 1
ATOM 751 C CA . ASN A 1 95 ? -14.224 7.895 4.454 1.00 80.62 95 ASN A CA 1
ATOM 752 C C . ASN A 1 95 ? -15.417 7.219 3.761 1.00 80.62 95 ASN A C 1
ATOM 754 O O . ASN A 1 95 ? -16.562 7.616 3.969 1.00 80.62 95 ASN A O 1
ATOM 758 N N . GLY A 1 96 ? -15.168 6.180 2.960 1.00 78.25 96 GLY A N 1
ATOM 759 C CA . GLY A 1 96 ? -16.231 5.379 2.356 1.00 78.25 96 GLY A CA 1
ATOM 760 C C . GLY A 1 96 ? -17.068 4.606 3.383 1.00 78.25 96 GLY A C 1
ATOM 761 O O . GLY A 1 96 ? -18.263 4.413 3.169 1.00 78.25 96 GLY A O 1
ATOM 762 N N . PHE A 1 97 ? -16.477 4.196 4.512 1.00 74.25 97 PHE A N 1
ATOM 763 C CA . PHE A 1 97 ? -17.160 3.418 5.554 1.00 74.25 97 PHE A CA 1
ATOM 764 C C . PHE A 1 97 ? -17.955 4.273 6.536 1.00 74.25 97 PHE A C 1
ATOM 766 O O . PHE A 1 97 ? -19.001 3.826 7.021 1.00 74.25 97 PHE A O 1
ATOM 773 N N . THR A 1 98 ? -17.499 5.496 6.818 1.00 70.38 98 THR A N 1
ATOM 774 C CA . THR A 1 98 ? -18.103 6.375 7.831 1.00 70.38 98 THR A CA 1
ATOM 775 C C . THR A 1 98 ? -19.591 6.618 7.572 1.00 70.38 98 THR A C 1
ATOM 777 O O . THR A 1 98 ? -20.383 6.690 8.511 1.00 70.38 98 THR A O 1
ATOM 780 N N . HIS A 1 99 ? -19.995 6.664 6.300 1.00 74.44 99 HIS A N 1
ATOM 781 C CA . HIS A 1 99 ? -21.360 6.988 5.880 1.00 74.44 99 HIS A CA 1
ATOM 782 C C . HIS A 1 99 ? -22.270 5.772 5.641 1.00 74.44 99 HIS A C 1
ATOM 784 O O . HIS A 1 99 ? -23.448 5.948 5.335 1.00 74.44 99 HIS A O 1
ATOM 790 N N . LEU A 1 100 ? -21.776 4.538 5.790 1.00 82.12 100 LEU A N 1
ATOM 791 C CA . LEU A 1 100 ? -22.599 3.350 5.548 1.00 82.12 100 LEU A CA 1
ATOM 792 C C . LEU A 1 100 ? -23.658 3.167 6.644 1.00 82.12 100 LEU A C 1
ATOM 794 O O . LEU A 1 100 ? -23.342 3.122 7.836 1.00 82.12 100 LEU A O 1
ATOM 798 N N . THR A 1 101 ? -24.918 2.979 6.253 1.00 85.19 101 THR A N 1
ATOM 799 C CA . THR A 1 101 ? -26.036 2.693 7.170 1.00 85.19 101 THR A CA 1
ATOM 800 C C . THR A 1 101 ? -26.180 1.185 7.414 1.00 85.19 101 THR A C 1
ATOM 802 O O . THR A 1 101 ? -27.197 0.575 7.102 1.00 85.19 101 THR A O 1
ATOM 805 N N . ILE A 1 102 ? -25.130 0.558 7.947 1.00 87.25 102 ILE A N 1
ATOM 806 C CA . ILE A 1 102 ? -25.113 -0.867 8.321 1.00 87.25 102 ILE A CA 1
ATOM 807 C C . ILE A 1 102 ? -24.839 -1.025 9.818 1.00 87.25 102 ILE A C 1
ATOM 809 O O . ILE A 1 102 ? -24.283 -0.125 10.451 1.00 87.25 102 ILE A O 1
ATOM 813 N N . ALA A 1 103 ? -25.200 -2.177 10.388 1.00 87.62 103 ALA A N 1
ATOM 814 C CA . ALA A 1 103 ? -24.958 -2.449 11.804 1.00 87.62 103 ALA A CA 1
ATOM 815 C C . ALA A 1 103 ? -23.458 -2.395 12.151 1.00 87.62 103 ALA A C 1
ATOM 817 O O . ALA A 1 103 ? -22.619 -2.870 11.380 1.00 87.62 103 ALA A O 1
ATOM 818 N N . THR A 1 104 ? -23.131 -1.893 13.345 1.00 86.06 104 THR A N 1
ATOM 819 C CA . THR A 1 104 ? -21.756 -1.692 13.842 1.00 86.06 104 THR A CA 1
ATOM 820 C C . THR A 1 104 ? -20.877 -2.931 13.690 1.00 86.06 104 THR A C 1
ATOM 822 O O . THR A 1 104 ? -19.752 -2.833 13.212 1.00 86.06 104 THR A O 1
ATOM 825 N N . LYS A 1 105 ? -21.413 -4.122 13.992 1.00 84.81 105 LYS A N 1
ATOM 826 C CA . LYS A 1 105 ? -20.682 -5.390 13.829 1.00 84.81 105 LYS A CA 1
ATOM 827 C C . LYS A 1 105 ? -20.176 -5.620 12.398 1.00 84.81 105 LYS A C 1
ATOM 829 O O . LYS A 1 105 ? -19.069 -6.111 12.218 1.00 84.81 105 LYS A O 1
ATOM 834 N N . TYR A 1 106 ? -20.949 -5.231 11.380 1.00 86.44 106 TYR A N 1
ATOM 835 C CA . TYR A 1 106 ? -20.535 -5.361 9.981 1.00 86.44 106 TYR A CA 1
ATOM 836 C C . TYR A 1 106 ? -19.530 -4.279 9.592 1.00 86.44 106 TYR A C 1
ATOM 838 O O . TYR A 1 106 ? -18.590 -4.581 8.864 1.00 86.44 106 TYR A O 1
ATOM 846 N N . LYS A 1 107 ? -19.659 -3.058 10.136 1.00 86.94 107 LYS A N 1
ATOM 847 C CA . LYS A 1 107 ? -18.635 -2.013 9.966 1.00 86.94 107 LYS A CA 1
ATOM 848 C C . LYS A 1 107 ? -17.280 -2.473 10.492 1.00 86.94 107 LYS A C 1
ATOM 850 O O . LYS A 1 107 ? -16.292 -2.309 9.792 1.00 86.94 107 LYS A O 1
ATOM 855 N N . LEU A 1 108 ? -17.240 -3.100 11.669 1.00 84.38 108 LEU A N 1
ATOM 856 C CA . LEU A 1 108 ? -16.003 -3.615 12.266 1.00 84.38 108 LEU A CA 1
ATOM 857 C C . LEU A 1 108 ? -15.360 -4.726 11.427 1.00 84.38 108 LEU A C 1
ATOM 859 O O . LEU A 1 108 ? -14.155 -4.684 11.179 1.00 84.38 108 LEU A O 1
ATOM 863 N N . ILE A 1 109 ? -16.159 -5.683 10.942 1.00 84.19 109 ILE A N 1
ATOM 864 C CA . ILE A 1 109 ? -15.671 -6.751 10.054 1.00 84.19 109 ILE A CA 1
ATOM 865 C C . ILE A 1 109 ? -15.099 -6.152 8.763 1.00 84.19 109 ILE A C 1
ATOM 867 O O . ILE A 1 109 ? -13.970 -6.464 8.384 1.00 84.19 109 ILE A O 1
ATOM 871 N N . MET A 1 110 ? -15.850 -5.261 8.106 1.00 85.44 110 MET A N 1
ATOM 872 C CA . MET A 1 110 ? -15.408 -4.624 6.864 1.00 85.44 110 MET A CA 1
ATOM 873 C C . MET A 1 110 ? -14.169 -3.758 7.084 1.00 85.44 110 MET A C 1
ATOM 875 O O . MET A 1 110 ? -13.245 -3.813 6.277 1.00 85.44 110 MET A O 1
ATOM 879 N N . PHE A 1 111 ? -14.114 -2.998 8.177 1.00 87.12 111 PHE A N 1
ATOM 880 C CA . PHE A 1 111 ? -12.962 -2.181 8.540 1.00 87.12 111 PHE A CA 1
ATOM 881 C C . PHE A 1 111 ? -11.686 -3.031 8.628 1.00 87.12 111 PHE A C 1
ATOM 883 O O . PHE A 1 111 ? -10.697 -2.722 7.962 1.00 87.12 111 PHE A O 1
ATOM 890 N N . GLY A 1 112 ? -11.741 -4.159 9.343 1.00 84.56 112 GLY A N 1
ATOM 891 C CA . GLY A 1 112 ? -10.627 -5.106 9.421 1.00 84.56 112 GLY A CA 1
ATOM 892 C C . GLY A 1 112 ? -10.218 -5.679 8.065 1.00 84.56 112 GLY A C 1
ATOM 893 O O . GLY A 1 112 ? -9.052 -5.620 7.688 1.00 84.56 112 GLY A O 1
ATOM 894 N N . GLN A 1 113 ? -11.180 -6.201 7.303 1.00 84.38 113 GLN A N 1
ATOM 895 C CA . GLN A 1 113 ? -10.905 -6.918 6.051 1.00 84.38 113 GLN A CA 1
ATOM 896 C C . GLN A 1 113 ? -10.510 -6.016 4.877 1.00 84.38 113 GLN A C 1
ATOM 898 O O . GLN A 1 113 ? -9.975 -6.499 3.881 1.00 84.38 113 GLN A O 1
ATOM 903 N N . THR A 1 114 ? -10.815 -4.719 4.942 1.00 85.81 114 THR A N 1
ATOM 904 C CA . THR A 1 114 ? -10.641 -3.824 3.789 1.00 85.81 114 THR A CA 1
ATOM 905 C C . THR A 1 114 ? -9.710 -2.659 4.066 1.00 85.81 114 THR A C 1
ATOM 907 O O . THR A 1 114 ? -8.892 -2.340 3.202 1.00 85.81 114 THR A O 1
ATOM 910 N N . VAL A 1 115 ? -9.823 -2.014 5.229 1.00 87.00 115 VAL A N 1
ATOM 911 C CA . VAL A 1 115 ? -9.020 -0.839 5.573 1.00 87.00 115 VAL A CA 1
ATOM 912 C C . VAL A 1 115 ? -7.674 -1.304 6.106 1.00 87.00 115 VAL A C 1
ATOM 914 O O . VAL A 1 115 ? -6.644 -0.959 5.529 1.00 87.00 115 VAL A O 1
ATOM 917 N N . VAL A 1 116 ? -7.684 -2.146 7.142 1.00 86.69 116 VAL A N 1
ATOM 918 C CA . VAL A 1 116 ? -6.453 -2.653 7.766 1.00 86.69 116 VAL A CA 1
ATOM 919 C C . VAL A 1 116 ? -5.656 -3.500 6.769 1.00 86.69 116 VAL A C 1
ATOM 921 O O . VAL A 1 116 ? -4.463 -3.274 6.582 1.00 86.69 116 VAL A O 1
ATOM 924 N N . THR A 1 117 ? -6.315 -4.393 6.022 1.00 84.06 117 THR A N 1
ATOM 925 C CA . THR A 1 117 ? -5.662 -5.179 4.960 1.00 84.06 117 THR A CA 1
ATOM 926 C C . THR A 1 117 ? -5.020 -4.306 3.878 1.00 84.06 117 THR A C 1
ATOM 928 O O . THR A 1 117 ? -3.911 -4.603 3.438 1.00 84.06 117 THR A O 1
ATOM 931 N N . ALA A 1 118 ? -5.663 -3.206 3.468 1.00 83.25 118 ALA A N 1
ATOM 932 C CA . ALA A 1 118 ? -5.079 -2.291 2.484 1.00 83.25 118 ALA A CA 1
ATOM 933 C C . ALA A 1 118 ? -3.858 -1.535 3.023 1.00 83.25 118 ALA A C 1
ATOM 935 O O . ALA A 1 118 ? -2.982 -1.160 2.244 1.00 83.25 118 ALA A O 1
ATOM 936 N N . ALA A 1 119 ? -3.799 -1.319 4.337 1.00 84.94 119 ALA A N 1
ATOM 937 C CA . ALA A 1 119 ? -2.668 -0.682 4.989 1.00 84.94 119 ALA A CA 1
ATOM 938 C C . ALA A 1 119 ? -1.474 -1.638 5.167 1.00 84.94 119 ALA A C 1
ATOM 940 O O . ALA A 1 119 ? -0.327 -1.220 5.037 1.00 84.94 119 ALA A O 1
ATOM 941 N N . ASN A 1 120 ? -1.743 -2.927 5.390 1.00 82.75 120 ASN A N 1
ATOM 942 C CA . ASN A 1 120 ? -0.722 -3.941 5.669 1.00 82.75 120 ASN A CA 1
ATOM 943 C C . ASN A 1 120 ? 0.147 -4.350 4.484 1.00 82.75 120 ASN A C 1
ATOM 945 O O . ASN A 1 120 ? 1.194 -4.941 4.706 1.00 82.75 120 ASN A O 1
ATOM 949 N N . TYR A 1 121 ? -0.243 -4.060 3.245 1.00 79.94 121 TYR A N 1
ATOM 950 C CA . TYR A 1 121 ? 0.589 -4.392 2.085 1.00 79.94 121 TYR A CA 1
ATOM 951 C C . TYR A 1 121 ? 1.942 -3.667 2.114 1.00 79.94 121 TYR A C 1
ATOM 953 O O . TYR A 1 121 ? 2.976 -4.276 1.869 1.00 79.94 121 TYR A O 1
ATOM 961 N N . ALA A 1 122 ? 1.946 -2.377 2.442 1.00 80.44 122 ALA A N 1
ATOM 962 C CA . ALA A 1 122 ? 3.146 -1.555 2.369 1.00 80.44 122 ALA A CA 1
ATOM 963 C C . ALA A 1 122 ? 4.272 -1.935 3.338 1.00 80.44 122 ALA A C 1
ATOM 965 O O . ALA A 1 122 ? 5.401 -2.027 2.862 1.00 80.44 122 ALA A O 1
ATOM 966 N N . PRO A 1 123 ? 4.033 -2.224 4.632 1.00 76.75 123 PRO A N 1
ATOM 967 C CA . PRO A 1 123 ? 5.122 -2.637 5.511 1.00 76.75 123 PRO A CA 1
ATOM 968 C C . PRO A 1 123 ? 5.791 -3.954 5.077 1.00 76.75 123 PRO A C 1
ATOM 970 O O . PRO A 1 123 ? 6.940 -4.174 5.431 1.00 76.75 123 PRO A O 1
ATOM 973 N N . LEU A 1 124 ? 5.133 -4.802 4.268 1.00 73.75 124 LEU A N 1
ATOM 974 C CA . LEU A 1 124 ? 5.717 -6.062 3.776 1.00 73.75 124 LEU A CA 1
ATOM 975 C C . LEU A 1 124 ? 6.795 -5.870 2.699 1.00 73.75 124 LEU A C 1
ATOM 977 O O . LEU A 1 124 ? 7.602 -6.767 2.462 1.00 73.75 124 LEU A O 1
ATOM 981 N N . ILE A 1 125 ? 6.751 -4.752 1.980 1.00 72.56 125 ILE A N 1
ATOM 982 C CA . ILE A 1 125 ? 7.532 -4.528 0.753 1.00 72.56 125 ILE A CA 1
ATOM 983 C C . ILE A 1 125 ? 8.291 -3.199 0.780 1.00 72.56 125 ILE A C 1
ATOM 985 O O . ILE A 1 125 ? 8.925 -2.837 -0.212 1.00 72.56 125 ILE A O 1
ATOM 989 N N . ASP A 1 126 ? 8.190 -2.452 1.881 1.00 71.94 126 ASP A N 1
ATOM 990 C CA . ASP A 1 126 ? 8.892 -1.189 2.037 1.00 71.94 126 ASP A CA 1
ATOM 991 C C . ASP A 1 126 ? 10.400 -1.458 2.059 1.00 71.94 126 ASP A C 1
ATOM 993 O O . ASP A 1 126 ? 10.933 -2.208 2.878 1.00 71.94 126 ASP A O 1
ATOM 997 N N . VAL A 1 127 ? 11.099 -0.857 1.103 1.00 60.91 127 VAL A N 1
ATOM 998 C CA . VAL A 1 127 ? 12.533 -1.079 0.891 1.00 60.91 127 VAL A CA 1
ATOM 999 C C . VAL A 1 127 ? 13.362 -0.235 1.873 1.00 60.91 127 VAL A C 1
ATOM 1001 O O . VAL A 1 127 ? 14.558 -0.480 2.066 1.00 60.91 127 VAL A O 1
ATOM 1004 N N . ALA A 1 128 ? 12.744 0.759 2.524 1.00 59.97 128 ALA A N 1
ATOM 1005 C CA . ALA A 1 128 ? 13.397 1.681 3.445 1.00 59.97 128 ALA A CA 1
ATOM 1006 C C . ALA A 1 128 ? 13.680 1.030 4.813 1.00 59.97 128 ALA A C 1
ATOM 1008 O O . ALA A 1 128 ? 12.985 1.286 5.790 1.00 59.97 128 ALA A O 1
ATOM 1009 N N . LYS A 1 129 ? 14.739 0.214 4.902 1.00 59.22 129 LYS A N 1
ATOM 1010 C CA . LYS A 1 129 ? 15.174 -0.444 6.149 1.00 59.22 129 LYS A CA 1
ATOM 1011 C C . LYS A 1 129 ? 15.243 0.528 7.335 1.00 59.22 129 LYS A C 1
ATOM 1013 O O . LYS A 1 129 ? 15.996 1.498 7.290 1.00 59.22 129 LYS A O 1
ATOM 1018 N N . ASN A 1 130 ? 14.503 0.205 8.399 1.00 63.19 130 ASN A N 1
ATOM 1019 C CA . ASN A 1 130 ? 14.618 0.739 9.764 1.00 63.19 130 ASN A CA 1
ATOM 1020 C C . ASN A 1 130 ? 14.833 2.268 9.880 1.00 63.19 130 ASN A C 1
ATOM 1022 O O . ASN A 1 130 ? 15.586 2.757 10.721 1.00 63.19 130 ASN A O 1
ATOM 1026 N N . ASN A 1 131 ? 14.187 3.043 9.005 1.00 71.44 131 ASN A N 1
ATOM 1027 C CA . ASN A 1 131 ? 14.201 4.499 9.077 1.00 71.44 131 ASN A CA 1
ATOM 1028 C C . ASN A 1 131 ? 13.202 4.964 10.149 1.00 71.44 131 ASN A C 1
ATOM 1030 O O . ASN A 1 131 ? 12.012 4.660 10.061 1.00 71.44 131 ASN A O 1
ATOM 1034 N N . ALA A 1 132 ? 13.671 5.740 11.132 1.00 74.69 132 ALA A N 1
ATOM 1035 C CA . ALA A 1 132 ? 12.838 6.304 12.197 1.00 74.69 132 ALA A CA 1
ATOM 1036 C C . ALA A 1 132 ? 11.617 7.074 11.658 1.00 74.69 132 ALA A C 1
ATOM 1038 O O . ALA A 1 132 ? 10.538 7.013 12.247 1.00 74.69 132 ALA A O 1
ATOM 1039 N N . GLN A 1 133 ? 11.761 7.748 10.512 1.00 77.50 133 GLN A N 1
ATOM 1040 C CA . GLN A 1 133 ? 10.655 8.437 9.851 1.00 77.50 133 GLN A CA 1
ATOM 1041 C C . GLN A 1 133 ? 9.597 7.454 9.330 1.00 77.50 133 GLN A C 1
ATOM 1043 O O . GLN A 1 133 ? 8.407 7.696 9.498 1.00 77.50 133 GLN A O 1
ATOM 1048 N N . THR A 1 134 ? 10.010 6.329 8.742 1.00 77.38 134 THR A N 1
ATOM 1049 C CA . THR A 1 134 ? 9.094 5.294 8.241 1.00 77.38 134 THR A CA 1
ATOM 1050 C C . THR A 1 134 ? 8.330 4.627 9.387 1.00 77.38 134 THR A C 1
ATOM 1052 O O . THR A 1 134 ? 7.114 4.477 9.300 1.00 77.38 134 THR A O 1
ATOM 1055 N N . ILE A 1 135 ? 9.011 4.312 10.497 1.00 80.50 135 ILE A N 1
ATOM 1056 C CA . ILE A 1 135 ? 8.373 3.774 11.715 1.00 80.50 135 ILE A CA 1
ATOM 1057 C C . ILE A 1 135 ? 7.313 4.744 12.233 1.00 80.50 135 ILE A C 1
ATOM 1059 O O . ILE A 1 135 ? 6.182 4.348 12.512 1.00 80.50 135 ILE A O 1
ATOM 1063 N N . LYS A 1 136 ? 7.668 6.030 12.335 1.00 83.31 136 LYS A N 1
ATOM 1064 C CA . LYS A 1 136 ? 6.745 7.069 12.787 1.00 83.31 136 LYS A CA 1
ATOM 1065 C C . LYS A 1 136 ? 5.492 7.121 11.909 1.00 83.31 136 LYS A C 1
ATOM 1067 O O . LYS A 1 136 ? 4.392 7.134 12.449 1.00 83.31 136 LYS A O 1
ATOM 1072 N N . LEU A 1 137 ? 5.651 7.083 10.585 1.00 83.50 137 LEU A N 1
ATOM 1073 C CA . LEU A 1 137 ? 4.525 7.110 9.649 1.00 83.50 137 LEU A CA 1
ATOM 1074 C C . LEU A 1 137 ? 3.608 5.883 9.792 1.00 83.50 137 LEU A C 1
ATOM 1076 O O . LEU A 1 137 ? 2.389 6.031 9.747 1.00 83.50 137 LEU A O 1
ATOM 1080 N N . TYR A 1 138 ? 4.149 4.678 10.002 1.00 87.12 138 TYR A N 1
ATOM 1081 C CA . TYR A 1 138 ? 3.307 3.498 10.233 1.00 87.12 138 TYR A CA 1
ATOM 1082 C C . TYR A 1 138 ? 2.595 3.527 11.593 1.00 87.12 138 TYR A C 1
ATOM 1084 O O . TYR A 1 138 ? 1.426 3.155 11.670 1.00 87.12 138 TYR A O 1
ATOM 1092 N N . ASN A 1 139 ? 3.231 4.053 12.640 1.00 86.38 139 ASN A N 1
ATOM 1093 C CA . ASN A 1 139 ? 2.565 4.264 13.930 1.00 86.38 139 ASN A CA 1
ATOM 1094 C C . ASN A 1 139 ? 1.438 5.310 13.834 1.00 86.38 139 ASN A C 1
ATOM 1096 O O . ASN A 1 139 ? 0.393 5.161 14.463 1.00 86.38 139 ASN A O 1
ATOM 1100 N N . GLU A 1 140 ? 1.615 6.353 13.018 1.00 88.00 140 GLU A N 1
ATOM 1101 C CA . GLU A 1 140 ? 0.554 7.325 12.722 1.00 88.00 140 GLU A CA 1
ATOM 1102 C C . GLU A 1 140 ? -0.631 6.674 11.988 1.00 88.00 140 GLU A C 1
ATOM 1104 O O . GLU A 1 140 ? -1.782 7.041 12.235 1.00 88.00 140 GLU A O 1
ATOM 1109 N N . ILE A 1 141 ? -0.382 5.673 11.133 1.00 88.25 141 ILE A N 1
ATOM 1110 C CA . ILE A 1 141 ? -1.449 4.877 10.509 1.00 88.25 141 ILE A CA 1
ATOM 1111 C C . ILE A 1 141 ? -2.212 4.072 11.570 1.00 88.25 141 ILE A C 1
ATOM 1113 O O . ILE A 1 141 ? -3.442 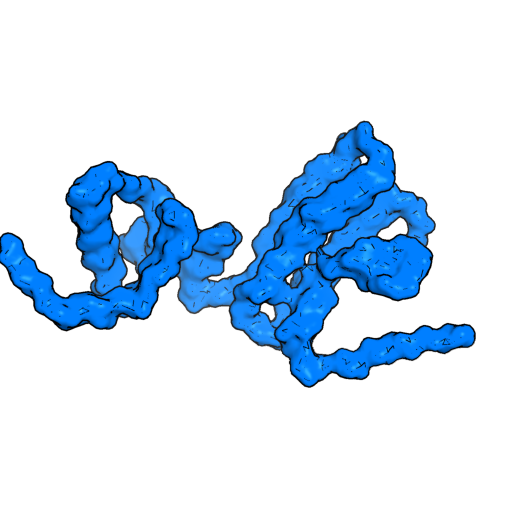4.095 11.558 1.00 88.25 141 ILE A O 1
ATOM 1117 N N . ASP A 1 142 ? -1.529 3.412 12.509 1.00 89.81 142 ASP A N 1
ATOM 1118 C CA . ASP A 1 142 ? -2.181 2.653 13.591 1.00 89.81 142 ASP A CA 1
ATOM 1119 C C . ASP A 1 142 ? -3.081 3.556 14.450 1.00 89.81 142 ASP A C 1
ATOM 1121 O O . ASP A 1 142 ? -4.239 3.223 14.715 1.00 89.81 142 ASP A O 1
ATOM 1125 N N . GLN A 1 143 ? -2.588 4.746 14.802 1.00 91.38 143 GLN A N 1
ATOM 1126 C CA . GLN A 1 143 ? -3.350 5.770 15.520 1.00 91.38 143 GLN A CA 1
ATOM 1127 C C . GLN A 1 143 ? -4.603 6.204 14.744 1.00 91.38 143 GLN A C 1
ATOM 1129 O O . GLN A 1 143 ? -5.686 6.339 15.316 1.00 91.38 143 GLN A O 1
ATOM 1134 N N . LEU A 1 144 ? -4.475 6.425 13.436 1.00 89.88 144 LEU A N 1
ATOM 1135 C CA . LEU A 1 144 ? -5.583 6.816 12.565 1.00 89.88 144 LEU A CA 1
ATOM 1136 C C . LEU A 1 144 ? -6.651 5.719 12.494 1.00 89.88 144 LEU A C 1
ATOM 1138 O O . LEU A 1 144 ? -7.845 6.009 12.595 1.00 89.88 144 LEU A O 1
ATOM 1142 N N . LEU A 1 145 ? -6.225 4.461 12.367 1.00 90.69 145 LEU A N 1
ATOM 1143 C CA . LEU A 1 145 ? -7.112 3.302 12.359 1.00 90.69 145 LEU A CA 1
ATOM 1144 C C . LEU A 1 145 ? -7.871 3.171 13.684 1.00 90.69 145 LEU A C 1
ATOM 1146 O O . LEU A 1 145 ? -9.087 2.975 13.672 1.00 90.69 145 LEU A O 1
ATOM 1150 N N . ALA A 1 146 ? -7.187 3.330 14.813 1.00 90.75 146 ALA A N 1
ATOM 1151 C CA . ALA A 1 146 ? -7.802 3.242 16.130 1.00 90.75 146 ALA A CA 1
ATOM 1152 C C . ALA A 1 146 ? -8.758 4.414 16.415 1.00 90.75 146 ALA A C 1
ATOM 1154 O O . ALA A 1 146 ? -9.873 4.196 16.887 1.00 90.75 146 ALA A O 1
ATOM 1155 N N . ASN A 1 147 ? -8.403 5.639 16.016 1.00 90.25 147 ASN A N 1
ATOM 1156 C CA . ASN A 1 147 ? -9.311 6.788 16.076 1.00 90.25 147 ASN A CA 1
ATOM 1157 C C . ASN A 1 147 ? -10.583 6.563 15.244 1.00 90.25 147 ASN A C 1
ATOM 1159 O O . ASN A 1 147 ? -11.674 6.966 15.647 1.00 90.25 147 ASN A O 1
ATOM 1163 N N . HIS A 1 148 ? -10.470 5.921 14.080 1.00 88.94 148 HIS A N 1
ATOM 1164 C CA . HIS A 1 148 ? -11.648 5.599 13.280 1.00 88.94 148 HIS A CA 1
ATOM 1165 C C . HIS A 1 148 ? -12.466 4.450 13.878 1.00 88.94 148 HIS A C 1
ATOM 1167 O O . HIS A 1 148 ? -13.695 4.481 13.832 1.00 88.94 148 HIS A O 1
ATOM 1173 N N . MET A 1 149 ? -11.814 3.459 14.488 1.00 88.44 149 MET A N 1
ATOM 1174 C CA . MET A 1 149 ? -12.514 2.430 15.251 1.00 88.44 149 MET A CA 1
ATOM 1175 C C . MET A 1 149 ? -13.351 3.054 16.365 1.00 88.44 149 MET A C 1
ATOM 1177 O O . MET A 1 149 ? -14.520 2.699 16.499 1.00 88.44 149 MET A O 1
ATOM 1181 N N . GLU A 1 150 ? -12.805 4.037 17.080 1.00 90.25 150 GLU A N 1
ATOM 1182 C CA . GLU A 1 150 ? -13.541 4.773 18.106 1.00 90.25 150 GLU A CA 1
ATOM 1183 C C . GLU A 1 150 ? -14.777 5.485 17.547 1.00 90.25 150 GLU A C 1
ATOM 1185 O O . GLU A 1 150 ? -15.833 5.467 18.168 1.00 90.25 150 GLU A O 1
ATOM 1190 N N . GLN A 1 151 ? -14.721 6.024 16.327 1.00 88.38 151 GLN A N 1
ATOM 1191 C CA . GLN A 1 151 ? -15.909 6.598 15.677 1.00 88.38 151 GLN A CA 1
ATOM 1192 C C . GLN A 1 151 ? -16.997 5.551 15.387 1.00 88.38 151 GLN A C 1
ATOM 1194 O O . GLN A 1 151 ? -18.182 5.893 15.349 1.00 88.38 151 GLN A O 1
ATOM 1199 N N . ILE A 1 152 ? -16.612 4.289 15.169 1.00 86.75 152 ILE A N 1
ATOM 1200 C CA . ILE A 1 152 ? -17.533 3.177 14.905 1.00 86.75 152 ILE A CA 1
ATOM 1201 C C . ILE A 1 152 ? -18.160 2.660 16.205 1.00 86.75 152 ILE A C 1
ATOM 1203 O O . ILE A 1 152 ? -19.364 2.393 16.224 1.00 86.75 152 ILE A O 1
ATOM 1207 N N . ILE A 1 153 ? -17.358 2.473 17.258 1.00 87.06 153 ILE A N 1
ATOM 1208 C CA . ILE A 1 153 ? -17.794 1.819 18.505 1.00 87.06 153 ILE A CA 1
ATOM 1209 C C . ILE A 1 153 ? -18.234 2.796 19.595 1.00 87.06 153 ILE A C 1
ATOM 1211 O O . ILE A 1 153 ? -19.053 2.412 20.425 1.00 87.06 153 ILE A O 1
ATOM 1215 N N . GLN A 1 154 ? -17.721 4.029 19.572 1.00 87.50 154 GLN A N 1
ATOM 1216 C CA . GLN A 1 154 ? -18.013 5.111 20.519 1.00 87.50 154 GLN A CA 1
ATOM 1217 C C . GLN A 1 154 ? -17.840 4.670 21.979 1.00 87.50 154 GLN A C 1
ATOM 1219 O O . GLN A 1 154 ? -18.730 4.849 22.810 1.00 87.50 154 GLN A O 1
ATOM 1224 N N . SER A 1 155 ? -16.712 4.021 22.271 1.00 85.88 155 SER A N 1
ATOM 1225 C CA . SER A 1 155 ? -16.456 3.375 23.558 1.00 85.88 155 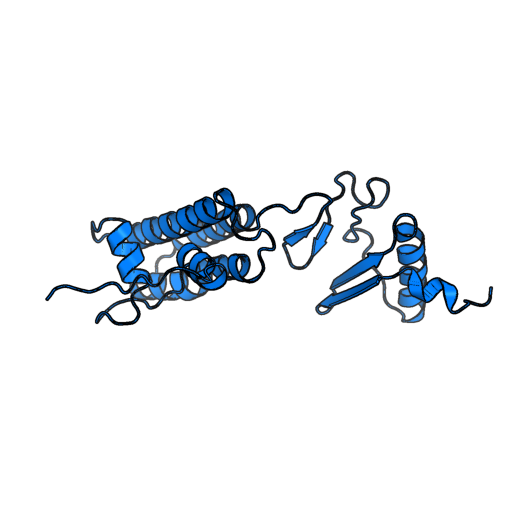SER A CA 1
ATOM 1226 C C . SER A 1 155 ? -15.948 4.334 24.638 1.00 85.88 155 SER A C 1
ATOM 1228 O O . SER A 1 155 ? -16.085 4.039 25.824 1.00 85.88 155 SER A O 1
ATOM 1230 N N . GLY A 1 156 ? -15.364 5.469 24.246 1.00 87.31 156 GLY A N 1
ATOM 1231 C CA . GLY A 1 156 ? -14.650 6.386 25.132 1.00 87.31 156 GLY A CA 1
ATOM 1232 C C . GLY A 1 156 ? -13.247 5.912 25.530 1.00 87.31 156 GLY A C 1
ATOM 1233 O O . GLY A 1 156 ? -12.622 6.561 26.368 1.00 87.31 156 GLY A O 1
ATOM 1234 N N . ALA A 1 157 ? -12.755 4.802 24.969 1.00 86.44 157 ALA A N 1
ATOM 1235 C CA . ALA A 1 157 ? -11.428 4.270 25.269 1.00 86.44 157 ALA A CA 1
ATOM 1236 C C . ALA A 1 157 ? -10.304 5.159 24.712 1.00 86.44 157 ALA A C 1
ATOM 1238 O O . ALA A 1 157 ? -10.455 5.825 23.681 1.00 86.44 157 ALA A O 1
ATOM 1239 N N . ALA A 1 158 ? -9.151 5.142 25.384 1.00 89.12 158 ALA A N 1
ATOM 1240 C CA . ALA A 1 158 ? -7.958 5.828 24.894 1.00 89.12 158 ALA A CA 1
ATOM 1241 C C . ALA A 1 158 ? -7.412 5.136 23.634 1.00 89.12 158 ALA A C 1
ATOM 1243 O O . ALA A 1 158 ? -7.593 3.930 23.441 1.00 89.12 158 ALA A O 1
ATOM 1244 N N . THR A 1 159 ? -6.709 5.866 22.763 1.00 87.75 159 THR A N 1
ATOM 1245 C CA . THR A 1 159 ? -6.272 5.276 21.492 1.00 87.75 159 THR A CA 1
ATOM 1246 C C . THR A 1 159 ? -5.309 4.105 21.680 1.00 87.75 159 THR A C 1
ATOM 1248 O O . THR A 1 159 ? -5.401 3.113 20.960 1.00 87.75 159 THR A O 1
ATOM 1251 N N . GLU A 1 160 ? -4.425 4.159 22.670 1.00 87.38 160 GLU A N 1
ATOM 1252 C CA . GLU A 1 160 ? -3.506 3.065 22.982 1.00 87.38 160 GLU A CA 1
ATOM 1253 C C . GLU A 1 160 ? -4.252 1.795 23.424 1.00 87.38 160 GLU A C 1
ATOM 1255 O O . GLU A 1 160 ? -3.862 0.682 23.060 1.00 87.38 160 GLU A O 1
ATOM 1260 N N . GLU A 1 161 ? -5.355 1.947 24.162 1.00 86.31 161 GLU A N 1
ATOM 1261 C CA . GLU A 1 161 ? -6.222 0.833 24.563 1.00 86.31 161 GLU A CA 1
ATOM 1262 C C . GLU A 1 161 ? -6.907 0.210 23.346 1.00 86.31 161 GLU A C 1
ATOM 1264 O O . GLU A 1 161 ? -6.981 -1.015 23.235 1.00 86.31 161 GLU A O 1
ATOM 1269 N N . LEU A 1 162 ? -7.339 1.038 22.394 1.00 86.69 162 LEU A N 1
ATOM 1270 C CA . LEU A 1 162 ? -7.938 0.584 21.142 1.00 86.69 162 LEU A CA 1
ATOM 1271 C C . LEU A 1 162 ? -6.927 -0.133 20.247 1.00 86.69 162 LEU A C 1
ATOM 1273 O O . LEU A 1 162 ? -7.236 -1.205 19.735 1.00 86.69 162 LEU A O 1
ATOM 1277 N N . ILE A 1 163 ? -5.706 0.387 20.107 1.00 86.44 163 ILE A N 1
ATOM 1278 C CA . ILE A 1 163 ? -4.615 -0.291 19.386 1.00 86.44 163 ILE A CA 1
ATOM 1279 C C . ILE A 1 163 ? -4.341 -1.665 20.018 1.00 86.44 163 ILE A C 1
ATOM 1281 O O . ILE A 1 163 ? -4.211 -2.669 19.309 1.00 86.44 163 ILE A O 1
ATOM 1285 N N . SER A 1 164 ? -4.305 -1.734 21.351 1.00 84.75 164 SER A N 1
ATOM 1286 C CA . SER A 1 164 ? -4.144 -2.990 22.089 1.00 84.75 164 SER A CA 1
ATOM 1287 C C . SER A 1 164 ? -5.309 -3.952 21.831 1.00 84.75 164 SER A C 1
ATOM 1289 O O . SER A 1 164 ? -5.091 -5.109 21.482 1.00 84.75 164 SER A O 1
ATOM 1291 N N . PHE A 1 165 ? -6.553 -3.479 21.899 1.00 84.50 165 PHE A N 1
ATOM 1292 C CA . PHE A 1 165 ? -7.749 -4.277 21.616 1.00 84.50 165 PHE A CA 1
ATOM 1293 C C . PHE A 1 165 ? -7.787 -4.809 20.175 1.00 84.50 165 PHE A C 1
ATOM 1295 O O . PHE A 1 165 ? -8.127 -5.972 19.933 1.00 84.50 165 PHE A O 1
ATOM 1302 N N . MET A 1 166 ? -7.403 -3.970 19.212 1.00 85.75 166 MET A N 1
ATOM 1303 C CA . MET A 1 166 ? -7.332 -4.321 17.798 1.00 85.75 166 MET A CA 1
ATOM 1304 C C . MET A 1 166 ? -6.302 -5.421 17.547 1.00 85.75 166 MET A C 1
ATOM 1306 O O . MET A 1 166 ? -6.598 -6.366 16.821 1.00 85.75 166 MET A O 1
ATOM 1310 N N . SER A 1 167 ? -5.126 -5.324 18.167 1.00 84.12 167 SER A N 1
ATOM 1311 C CA . SER A 1 167 ? -3.991 -6.229 17.942 1.00 84.12 167 SER A CA 1
ATOM 1312 C C . SER A 1 167 ? -3.945 -7.455 18.861 1.00 84.12 167 SER A C 1
ATOM 1314 O O . SER A 1 167 ? -3.232 -8.418 18.570 1.00 84.12 167 SER A O 1
ATOM 1316 N N . ALA A 1 168 ? -4.703 -7.469 19.961 1.00 79.25 168 ALA A N 1
ATOM 1317 C CA . ALA A 1 168 ? -4.675 -8.554 20.933 1.00 79.25 168 ALA A CA 1
ATOM 1318 C C . ALA A 1 168 ? -5.140 -9.888 20.324 1.00 79.25 168 ALA A C 1
ATOM 1320 O O . ALA A 1 168 ? -6.312 -10.078 20.000 1.00 79.25 168 ALA A O 1
ATOM 1321 N N . TYR A 1 169 ? -4.212 -10.846 20.263 1.00 59.28 169 TYR A N 1
ATOM 1322 C CA . TYR A 1 169 ? -4.458 -12.228 19.831 1.00 59.28 169 TYR A CA 1
ATOM 1323 C C . TYR A 1 169 ? -5.055 -13.120 20.941 1.00 59.28 169 TYR A C 1
ATOM 1325 O O . TYR A 1 169 ? -5.590 -14.188 20.662 1.00 59.28 169 TYR A O 1
ATOM 1333 N N . LYS A 1 170 ? -4.927 -12.724 22.221 1.00 51.72 170 LYS A N 1
ATOM 1334 C CA . LYS A 1 170 ? -5.202 -13.598 23.387 1.00 51.72 170 LYS A CA 1
ATOM 1335 C C . LYS A 1 170 ? -6.253 -13.088 24.377 1.00 51.72 170 LYS A C 1
ATOM 1337 O O . LYS A 1 170 ? -6.604 -13.822 25.297 1.00 51.72 170 LYS A O 1
ATOM 1342 N N . CYS A 1 171 ? -6.758 -11.867 24.224 1.00 47.41 171 CYS A N 1
ATOM 1343 C CA . CYS A 1 171 ? -7.803 -11.351 25.106 1.00 47.41 171 CYS A CA 1
ATOM 1344 C C . CYS A 1 171 ? -9.169 -11.801 24.582 1.00 47.41 171 CYS A C 1
ATOM 1346 O O . CYS A 1 171 ? -9.449 -11.654 23.394 1.00 47.41 171 CYS A O 1
ATOM 1348 N N . ILE A 1 172 ? -10.019 -12.337 25.460 1.00 48.91 172 ILE A N 1
ATOM 1349 C CA . ILE A 1 172 ? -11.421 -12.647 25.159 1.00 48.91 172 ILE A CA 1
ATOM 1350 C C . ILE A 1 172 ? -12.074 -11.360 24.623 1.00 48.91 172 ILE A C 1
ATOM 1352 O O . ILE A 1 172 ? -12.330 -10.436 25.388 1.00 48.91 172 ILE A O 1
ATOM 1356 N N . GLY A 1 173 ? -12.280 -11.280 23.304 1.00 58.84 173 GLY A N 1
ATOM 1357 C CA . GLY A 1 173 ? -12.903 -10.136 22.628 1.00 58.84 173 GLY A CA 1
ATOM 1358 C C . GLY A 1 173 ? -12.005 -9.296 21.710 1.00 58.84 173 GLY A C 1
ATOM 1359 O O . GLY A 1 173 ? -12.550 -8.458 21.001 1.00 58.84 173 GLY A O 1
ATOM 1360 N N . GLY A 1 174 ? -10.683 -9.512 21.671 1.00 63.53 174 GLY A N 1
ATOM 1361 C CA . GLY A 1 174 ? -9.781 -8.784 20.761 1.00 63.53 174 GLY A CA 1
ATOM 1362 C C . GLY A 1 174 ? -10.015 -9.115 19.280 1.00 63.53 174 GLY A C 1
ATOM 1363 O O . GLY A 1 174 ? -10.472 -10.210 18.943 1.00 63.53 174 GLY A O 1
ATOM 1364 N N . LEU A 1 175 ? -9.696 -8.180 18.379 1.00 74.06 175 LEU A N 1
ATOM 1365 C CA . LEU A 1 175 ? -9.997 -8.327 16.943 1.00 74.06 175 LEU A CA 1
ATOM 1366 C C . LEU A 1 175 ? -8.910 -9.058 16.143 1.00 74.06 175 LEU A C 1
ATOM 1368 O O . LEU A 1 175 ? -9.133 -9.368 14.972 1.00 74.06 175 LEU A O 1
ATOM 1372 N N . SER A 1 176 ? -7.760 -9.353 16.761 1.00 81.06 176 SER A N 1
ATOM 1373 C CA . SER A 1 176 ? -6.627 -10.054 16.129 1.00 81.06 176 SER A CA 1
ATOM 1374 C C . SER A 1 176 ? -6.203 -9.444 14.786 1.00 81.06 176 SER A C 1
ATOM 1376 O O . SER A 1 176 ? -5.832 -10.145 13.843 1.00 81.06 176 SER A O 1
ATOM 1378 N N . MET A 1 177 ? -6.285 -8.120 14.682 1.00 84.44 177 MET A N 1
ATOM 1379 C CA . MET A 1 177 ? -5.862 -7.373 13.511 1.00 84.44 177 MET A CA 1
ATOM 1380 C C . MET A 1 177 ? -4.345 -7.228 13.519 1.00 84.44 177 MET A C 1
ATOM 1382 O O . MET A 1 177 ? -3.744 -6.801 14.503 1.00 84.44 177 MET A O 1
ATOM 1386 N N . ILE A 1 178 ? -3.726 -7.532 12.385 1.00 84.38 178 ILE A N 1
ATOM 1387 C CA . ILE A 1 178 ? -2.332 -7.175 12.133 1.00 84.38 178 ILE A CA 1
ATOM 1388 C C . ILE A 1 178 ? -2.335 -5.677 11.822 1.00 84.38 178 ILE A C 1
ATOM 1390 O O . ILE A 1 178 ? -2.931 -5.282 10.825 1.00 84.38 178 ILE A O 1
ATOM 1394 N N . LEU A 1 179 ? -1.762 -4.839 12.683 1.00 86.31 179 LEU A N 1
ATOM 1395 C CA . LEU A 1 179 ? -1.713 -3.392 12.449 1.00 86.31 179 LEU A CA 1
ATOM 1396 C C . LEU A 1 179 ? -0.422 -3.005 11.715 1.00 86.31 179 LEU A C 1
ATOM 1398 O O . LEU A 1 179 ? 0.613 -3.593 12.025 1.00 86.31 179 LEU A O 1
ATOM 1402 N N . PRO A 1 180 ? -0.448 -2.052 10.765 1.00 84.56 180 PRO A N 1
ATOM 1403 C CA . PRO A 1 180 ? 0.717 -1.685 9.959 1.00 84.56 180 PRO A CA 1
ATOM 1404 C C . PRO A 1 180 ? 1.981 -1.329 10.747 1.00 84.56 180 PRO A C 1
ATOM 1406 O O . PRO A 1 180 ? 3.051 -1.820 10.390 1.00 84.56 180 PRO A O 1
ATOM 1409 N N . GLY A 1 181 ? 1.883 -0.517 11.803 1.00 83.19 181 GLY A N 1
ATOM 1410 C CA . GLY A 1 181 ? 3.018 -0.138 12.657 1.00 83.19 181 GLY A CA 1
ATOM 1411 C C . GLY A 1 181 ? 3.591 -1.324 13.419 1.00 83.19 181 GLY A C 1
ATOM 1412 O O . GLY A 1 181 ? 4.794 -1.588 13.346 1.00 83.19 181 GLY A O 1
ATOM 1413 N N . LEU A 1 182 ? 2.724 -2.104 14.066 1.00 80.88 182 LEU A N 1
ATOM 1414 C CA . LEU A 1 182 ? 3.120 -3.342 14.751 1.00 80.88 182 LEU A CA 1
ATOM 1415 C C . LEU A 1 182 ? 3.724 -4.382 13.794 1.00 80.88 182 LEU A C 1
ATOM 1417 O O . LEU A 1 182 ? 4.708 -5.038 14.135 1.00 80.88 182 LEU A O 1
ATOM 1421 N N . ASN A 1 183 ? 3.163 -4.520 12.593 1.00 80.44 183 ASN A N 1
ATOM 1422 C CA . ASN A 1 183 ? 3.651 -5.431 11.564 1.00 80.44 183 ASN A CA 1
ATOM 1423 C C . ASN A 1 183 ? 5.033 -4.997 11.062 1.00 80.44 183 ASN A C 1
ATOM 1425 O O . ASN A 1 183 ? 5.959 -5.804 11.046 1.00 80.44 183 ASN A O 1
ATOM 14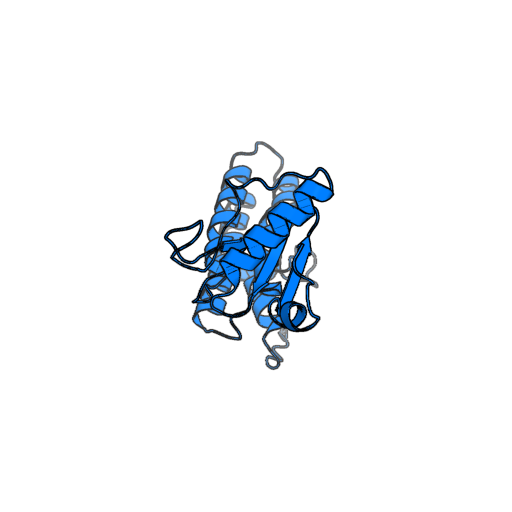29 N N . TYR A 1 184 ? 5.198 -3.710 10.742 1.00 78.62 184 TYR A N 1
ATOM 1430 C CA . TYR A 1 184 ? 6.477 -3.139 10.324 1.00 78.62 184 TYR A CA 1
ATOM 1431 C C . TYR A 1 184 ? 7.569 -3.361 11.377 1.00 78.62 184 TYR A C 1
ATOM 1433 O O . TYR A 1 184 ? 8.653 -3.837 11.044 1.00 78.62 184 TYR A O 1
ATOM 1441 N N . ALA A 1 185 ? 7.270 -3.090 12.653 1.00 75.88 185 ALA A N 1
ATOM 1442 C CA . ALA A 1 185 ? 8.189 -3.370 13.753 1.00 75.88 185 ALA A CA 1
ATOM 1443 C C . ALA A 1 185 ? 8.571 -4.859 13.791 1.00 75.88 185 ALA A C 1
ATOM 1445 O O . ALA A 1 185 ? 9.750 -5.190 13.764 1.00 75.88 185 ALA A O 1
ATOM 1446 N N . SER A 1 186 ? 7.592 -5.769 13.729 1.00 74.25 186 SER A N 1
ATOM 1447 C CA . SER A 1 186 ? 7.849 -7.217 13.789 1.00 74.25 186 SER A CA 1
ATOM 1448 C C . SER A 1 186 ? 8.692 -7.775 12.633 1.00 74.25 186 SER A C 1
ATOM 1450 O O . SER A 1 186 ? 9.365 -8.786 12.808 1.00 74.25 186 SER A O 1
ATOM 1452 N N . MET A 1 187 ? 8.666 -7.135 11.458 1.00 70.94 187 MET A N 1
ATOM 1453 C CA . MET A 1 187 ? 9.415 -7.572 10.271 1.00 70.94 187 MET A CA 1
ATOM 1454 C C . MET A 1 187 ? 10.821 -6.981 10.176 1.00 70.94 187 MET A C 1
ATOM 1456 O O . MET A 1 187 ? 11.669 -7.527 9.467 1.00 70.94 187 MET A O 1
ATOM 1460 N N . HIS A 1 188 ? 11.062 -5.851 10.841 1.00 67.81 188 HIS A N 1
ATOM 1461 C CA . HIS A 1 188 ? 12.334 -5.130 10.784 1.00 67.81 188 HIS A CA 1
ATOM 1462 C C . HIS A 1 188 ? 13.117 -5.161 12.102 1.00 67.81 188 HIS A C 1
ATOM 1464 O O . HIS A 1 188 ? 14.279 -4.746 12.116 1.00 67.81 188 HIS A O 1
ATOM 1470 N N . ASP A 1 189 ? 12.528 -5.714 13.163 1.00 60.50 189 ASP A N 1
ATOM 1471 C CA . ASP A 1 189 ? 13.206 -6.034 14.411 1.00 60.50 189 ASP A CA 1
ATOM 1472 C C . ASP A 1 189 ? 13.791 -7.460 14.388 1.00 60.50 189 ASP A C 1
ATOM 1474 O O . ASP A 1 189 ? 13.110 -8.440 14.677 1.00 60.50 189 ASP A O 1
ATOM 1478 N N . ASP A 1 190 ? 15.114 -7.551 14.210 1.00 46.78 190 ASP A N 1
ATOM 1479 C CA . ASP A 1 190 ? 15.943 -8.577 14.877 1.00 46.78 190 ASP A CA 1
ATOM 1480 C C . ASP A 1 190 ? 16.088 -8.286 16.396 1.00 46.78 190 ASP A C 1
ATOM 1482 O O . ASP A 1 190 ? 16.787 -8.989 17.126 1.00 46.78 190 ASP A O 1
ATOM 1486 N N . MET A 1 191 ? 15.433 -7.244 16.920 1.00 43.19 191 MET A N 1
ATOM 1487 C CA . MET A 1 191 ? 15.433 -6.888 18.336 1.00 43.19 191 MET A CA 1
ATOM 1488 C C . MET A 1 191 ? 14.115 -6.224 18.726 1.00 43.19 191 MET A C 1
ATOM 1490 O O . MET A 1 191 ? 13.961 -5.035 18.510 1.00 43.19 191 MET A O 1
ATOM 1494 N N . ILE A 1 192 ? 13.217 -6.959 19.383 1.00 40.88 192 ILE A N 1
ATOM 1495 C CA . ILE A 1 192 ? 12.600 -6.556 20.656 1.00 40.88 192 ILE A CA 1
ATOM 1496 C C . ILE A 1 192 ? 11.833 -7.769 21.201 1.00 40.88 192 ILE A C 1
ATOM 1498 O O . ILE A 1 192 ? 10.670 -8.045 20.915 1.00 40.88 192 ILE A O 1
ATOM 1502 N N . SER A 1 193 ? 12.508 -8.487 22.093 1.00 37.38 193 SER A N 1
ATOM 1503 C CA . SER A 1 193 ? 11.862 -9.217 23.173 1.00 37.38 193 SER A CA 1
ATOM 1504 C C . SER A 1 193 ? 11.145 -8.210 24.083 1.00 37.38 193 SER A C 1
ATOM 1506 O O . SER A 1 193 ? 11.661 -7.822 25.131 1.00 37.38 193 SER A O 1
ATOM 1508 N N . LYS A 1 194 ? 9.961 -7.739 23.696 1.00 36.53 194 LYS A N 1
ATOM 1509 C CA . LYS A 1 194 ? 9.005 -7.180 24.657 1.00 36.53 194 LYS A CA 1
ATOM 1510 C C . LYS A 1 194 ? 7.897 -8.194 24.845 1.00 36.53 194 LYS A C 1
ATOM 1512 O O . LYS A 1 194 ? 6.813 -8.113 24.282 1.00 36.53 194 LYS A O 1
ATOM 1517 N N . THR A 1 195 ? 8.211 -9.170 25.688 1.00 32.75 195 THR A N 1
ATOM 1518 C CA . THR A 1 195 ? 7.210 -9.914 26.439 1.00 32.75 195 THR A CA 1
ATOM 1519 C C . THR A 1 195 ? 6.430 -8.900 27.271 1.00 32.75 195 THR A C 1
ATOM 1521 O O . THR A 1 195 ? 6.952 -8.356 28.243 1.00 32.75 195 THR A O 1
ATOM 1524 N N . TYR A 1 196 ? 5.185 -8.624 26.895 1.00 32.44 196 TYR A N 1
ATOM 1525 C CA . TYR A 1 196 ? 4.253 -7.952 27.789 1.00 32.44 196 TYR A CA 1
ATOM 1526 C C . TYR A 1 196 ? 3.900 -8.944 28.901 1.00 32.44 196 TYR A C 1
ATOM 1528 O O . TYR A 1 196 ? 3.136 -9.886 28.694 1.00 32.44 196 TYR A O 1
ATOM 1536 N N . VAL A 1 197 ? 4.514 -8.776 30.073 1.00 30.83 197 VAL A N 1
ATOM 1537 C CA . VAL A 1 197 ? 4.086 -9.476 31.286 1.00 30.83 197 VAL A CA 1
ATOM 1538 C C . VAL A 1 197 ? 2.859 -8.739 31.808 1.00 30.83 197 VAL A C 1
ATOM 1540 O O . VAL A 1 197 ? 2.976 -7.661 32.390 1.00 30.83 197 VAL A O 1
ATOM 1543 N N . LEU A 1 198 ? 1.682 -9.318 31.582 1.00 28.02 198 LEU A N 1
ATOM 1544 C CA . LEU A 1 198 ? 0.473 -8.928 32.297 1.00 28.02 198 LEU A CA 1
ATOM 1545 C C . LEU A 1 198 ? 0.681 -9.310 33.767 1.00 28.02 198 LEU A C 1
ATOM 1547 O O . LEU A 1 198 ? 0.851 -10.486 34.087 1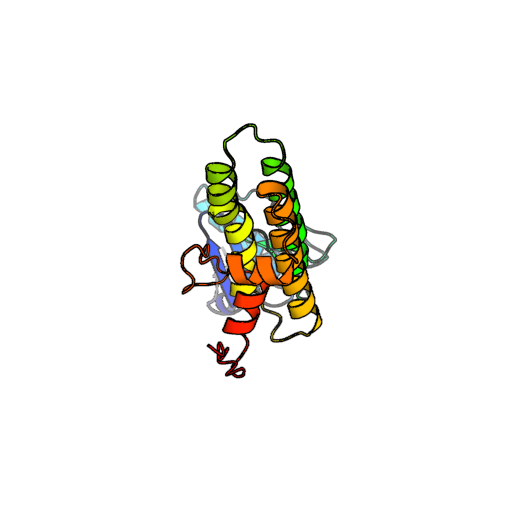.00 28.02 198 LEU A O 1
ATOM 1551 N N . LYS A 1 199 ? 0.741 -8.314 34.655 1.00 33.25 199 LYS A N 1
ATOM 1552 C CA . LYS A 1 199 ? 0.628 -8.570 36.092 1.00 33.25 199 LYS A CA 1
ATOM 1553 C C . LYS A 1 199 ? -0.842 -8.863 36.389 1.00 33.25 199 LYS A C 1
ATOM 1555 O O . LYS A 1 199 ? -1.695 -8.068 36.002 1.00 33.25 199 LYS A O 1
ATOM 1560 N N . ASN A 1 200 ? -1.075 -10.022 37.009 1.00 39.94 200 ASN A N 1
ATOM 1561 C CA . ASN A 1 200 ? -2.366 -10.447 37.555 1.00 39.94 200 ASN A CA 1
ATOM 1562 C C . ASN A 1 200 ? -2.918 -9.432 38.557 1.00 39.94 200 ASN A C 1
ATOM 1564 O O . ASN A 1 200 ? -2.091 -8.868 39.313 1.00 39.94 200 ASN A O 1
#

Radius of gyration: 22.71 Å; chains: 1; bounding box: 52×28×78 Å

Sequence (200 aa):
MQKRTESDTNKIKQVIMYTDDFCMITVPGYTQRAIDETIILFEELKLTLSKEICQSTDDQLFSKTGIISFLGQEFGKTAKPLAEQVVKKVMLKVNGFTHLTIATKYKLIMFGQTVVTAANYAPLIDVAKNNAQTIKLYNEIDQLLANHMEQIIQSGAATEELISFMSAYKCIGGLSMILPGLNYASMHDDMISKTYVLKN

pLDDT: mean 76.31, std 14.92, range [28.02, 93.38]

Secondary structure (DSSP, 8-state):
-----TTGGGSEEEEEEETTEEEEEEPTT-HHHHHHHHHHHHHHTT----TTT---SSTTSS-TTSEEEETTEEEESSPPPTHHHHHHHHHHHHHHHHT--S-HHHHHHHIIIIIIHHHHHHHHH--STT-HHHHHHHHHHHHHHHHHHHHHH-----HHHHHHHHH-SSSTT------HHHHHHHHH-S----------